Protein AF-A0A6A5K317-F1 (afdb_monomer)

Organism: NCBI:txid184978

Secondary structure (DSSP, 8-state):
--------------------------------------------------------------------HHHHHHHHHHHH-STT-HHHHHHHHHHHHSPPPHHHHHHHHHHHTT-HHHHHHHHHHHHHHHHTTSS-HHHHHHHHHHHHHTT-TT-HHHHHHHHHHHHHHHHS-HHHHHHHHHHHHHHHHHHHHHS--TTS--------------------------------------------------------TT--------GGGG-----GGGSGGG------

Structure (mmCIF, N/CA/C/O backbone):
data_AF-A0A6A5K317-F1
#
_entry.id   AF-A0A6A5K317-F1
#
loop_
_atom_site.group_PDB
_atom_site.id
_atom_site.type_symbol
_atom_site.label_atom_id
_atom_site.label_alt_id
_atom_site.label_comp_id
_atom_site.label_asym_id
_atom_site.label_entity_id
_atom_site.label_seq_id
_atom_site.pdbx_PDB_ins_code
_atom_site.Cartn_x
_atom_site.Cartn_y
_atom_site.Cartn_z
_atom_site.occupancy
_atom_site.B_iso_or_equiv
_atom_site.auth_seq_id
_atom_site.auth_comp_id
_atom_site.auth_asym_id
_atom_site.auth_atom_id
_atom_site.pdbx_PDB_model_num
ATOM 1 N N . MET A 1 1 ? -51.623 -25.778 -21.251 1.00 39.12 1 MET A N 1
ATOM 2 C CA . MET A 1 1 ? -50.820 -25.440 -22.444 1.00 39.12 1 MET A CA 1
ATOM 3 C C . MET A 1 1 ? -50.641 -23.932 -22.445 1.00 39.12 1 MET A C 1
ATOM 5 O O . MET A 1 1 ? -51.588 -23.231 -22.766 1.00 39.12 1 MET A O 1
ATOM 9 N N . SER A 1 2 ? -49.495 -23.441 -21.970 1.00 40.84 2 SER A N 1
ATOM 10 C CA . SER A 1 2 ? -49.249 -22.007 -21.773 1.00 40.84 2 SER A CA 1
ATOM 11 C C . SER A 1 2 ? -48.182 -21.545 -22.757 1.00 40.84 2 SER A C 1
ATOM 13 O O . SER A 1 2 ? -47.041 -21.997 -22.703 1.00 40.84 2 SER A O 1
ATOM 15 N N . THR A 1 3 ? -48.581 -20.688 -23.689 1.00 50.88 3 THR A N 1
ATOM 16 C CA . THR A 1 3 ? -47.733 -20.084 -24.718 1.00 50.88 3 THR A CA 1
ATOM 17 C C . THR A 1 3 ? -46.849 -19.001 -24.103 1.00 50.88 3 THR A C 1
ATOM 19 O O . THR A 1 3 ? -47.343 -17.950 -23.697 1.00 50.88 3 THR A O 1
ATOM 22 N N . LEU A 1 4 ? -45.540 -19.253 -24.044 1.00 49.69 4 LEU A N 1
ATOM 23 C CA . LEU A 1 4 ? -44.529 -18.243 -23.732 1.00 49.69 4 LEU A CA 1
ATOM 24 C C . LEU A 1 4 ? -44.343 -17.330 -24.950 1.00 49.69 4 LEU A C 1
ATOM 26 O O . LEU A 1 4 ? -43.740 -17.711 -25.950 1.00 49.69 4 LEU A O 1
ATOM 30 N N . VAL A 1 5 ? -44.886 -16.118 -24.858 1.00 53.72 5 VAL A N 1
ATOM 31 C CA . VAL A 1 5 ? -44.639 -15.030 -25.807 1.00 53.72 5 VAL A CA 1
ATOM 32 C C . VAL A 1 5 ? -43.269 -14.433 -25.488 1.00 53.72 5 VAL A C 1
ATOM 34 O O . VAL A 1 5 ? -43.092 -13.737 -24.491 1.00 53.72 5 VAL A O 1
ATOM 37 N N . SER A 1 6 ? -42.293 -14.744 -26.337 1.00 55.34 6 SER A N 1
ATOM 38 C CA . SER A 1 6 ? -40.938 -14.198 -26.292 1.00 55.34 6 SER A CA 1
ATOM 39 C C . SER A 1 6 ? -40.950 -12.742 -26.771 1.00 55.34 6 SER A C 1
ATOM 41 O O . SER A 1 6 ? -41.130 -12.477 -27.959 1.00 55.34 6 SER A O 1
ATOM 43 N N . GLN A 1 7 ? -40.792 -11.785 -25.854 1.00 49.78 7 GLN A N 1
ATOM 44 C CA . GLN A 1 7 ? -40.622 -10.372 -26.196 1.00 49.78 7 GLN A CA 1
ATOM 45 C C . GLN A 1 7 ? -39.143 -10.087 -26.478 1.00 49.78 7 GLN A C 1
ATOM 47 O O . GLN A 1 7 ? -38.308 -10.076 -25.577 1.00 49.78 7 GLN A O 1
ATOM 52 N N . MET A 1 8 ? -38.824 -9.852 -27.750 1.00 46.34 8 MET A N 1
ATOM 53 C CA . MET A 1 8 ? -37.525 -9.342 -28.184 1.00 46.34 8 MET A CA 1
ATOM 54 C C . MET A 1 8 ? -37.468 -7.835 -27.918 1.00 46.34 8 MET A C 1
ATOM 56 O O . MET A 1 8 ? -38.142 -7.050 -28.583 1.00 46.34 8 MET A O 1
ATOM 60 N N . ALA A 1 9 ? -36.664 -7.425 -26.940 1.00 45.31 9 ALA A N 1
ATOM 61 C CA . ALA A 1 9 ? -36.364 -6.021 -26.698 1.00 45.31 9 ALA A CA 1
ATOM 62 C C . ALA A 1 9 ? -35.350 -5.521 -27.744 1.00 45.31 9 ALA A C 1
ATOM 64 O O . ALA A 1 9 ? -34.160 -5.820 -27.675 1.00 45.31 9 ALA A O 1
ATOM 65 N N . SER A 1 10 ? -35.822 -4.753 -28.730 1.00 47.88 10 SER A N 1
ATOM 66 C CA . SER A 1 10 ? -34.961 -3.992 -29.641 1.00 47.88 10 SER A CA 1
ATOM 67 C C . SER A 1 10 ? -34.330 -2.806 -28.911 1.00 47.88 10 SER A C 1
ATOM 69 O O . SER A 1 10 ? -35.000 -1.818 -28.613 1.00 47.88 10 SER A O 1
ATOM 71 N N . LEU A 1 11 ? -33.021 -2.868 -28.675 1.00 41.97 11 LEU A N 1
ATOM 72 C CA . LEU A 1 11 ? -32.232 -1.713 -28.255 1.00 41.97 11 LEU A CA 1
ATOM 73 C C . LEU A 1 11 ? -31.906 -0.858 -29.488 1.00 41.97 11 LEU A C 1
ATOM 75 O O . LEU A 1 11 ? -31.131 -1.256 -30.356 1.00 41.97 11 LEU A O 1
ATOM 79 N N . LYS A 1 12 ? -32.518 0.328 -29.577 1.00 45.41 12 LYS A N 1
ATOM 80 C CA . LYS A 1 12 ? -32.156 1.355 -30.563 1.00 45.41 12 LYS A CA 1
ATOM 81 C C . LYS A 1 12 ? -30.851 2.023 -30.126 1.00 45.41 12 LYS A C 1
ATOM 83 O O . LYS A 1 12 ? -30.855 2.834 -29.205 1.00 45.41 12 LYS A O 1
ATOM 88 N N . LEU A 1 13 ? -29.751 1.705 -30.807 1.00 41.84 13 LEU A N 1
ATOM 89 C CA . LEU A 1 13 ? -28.526 2.501 -30.746 1.00 41.84 13 LEU A CA 1
ATOM 90 C C . LEU A 1 13 ? -28.772 3.853 -31.427 1.00 41.84 13 LEU A C 1
ATOM 92 O O . LEU A 1 13 ? -29.018 3.932 -32.631 1.00 41.84 13 LEU A O 1
ATOM 96 N N . SER A 1 14 ? -28.729 4.925 -30.642 1.00 44.19 14 SER A N 1
ATOM 97 C CA . SER A 1 14 ? -28.748 6.294 -31.142 1.00 44.19 14 SER A CA 1
ATOM 98 C C . SER A 1 14 ? -27.409 6.642 -31.796 1.00 44.19 14 SER A C 1
ATOM 100 O O . SER A 1 14 ? -26.364 6.543 -31.158 1.00 44.19 14 SER A O 1
ATOM 102 N N . LYS A 1 15 ? -27.498 7.058 -33.065 1.00 48.78 15 LYS A N 1
ATOM 103 C CA . LYS A 1 15 ? -26.539 7.827 -33.878 1.00 48.78 15 LYS A CA 1
ATOM 104 C C . LYS A 1 15 ? -25.318 8.374 -33.123 1.00 48.78 15 LYS A C 1
ATOM 106 O O . LYS A 1 15 ? -25.435 9.332 -32.364 1.00 48.78 15 LYS A O 1
ATOM 111 N N . VAL A 1 16 ? -24.149 7.833 -33.456 1.00 50.59 16 VAL A N 1
ATOM 112 C CA . VAL A 1 16 ? -22.864 8.535 -33.357 1.00 50.59 16 VAL A CA 1
ATOM 113 C C . VAL A 1 16 ? -22.524 9.004 -34.771 1.00 50.59 16 VAL A C 1
ATOM 115 O O . VAL A 1 16 ? -22.443 8.186 -35.686 1.00 50.59 16 VAL A O 1
ATOM 118 N N . ASN A 1 17 ? -22.422 10.321 -34.942 1.00 50.44 17 ASN A N 1
ATOM 119 C CA . ASN A 1 17 ? -22.016 10.973 -36.182 1.00 50.44 17 ASN A CA 1
ATOM 120 C C . ASN A 1 17 ? -20.510 10.773 -36.434 1.00 50.44 17 ASN A C 1
ATOM 122 O O . ASN A 1 17 ? -19.712 10.948 -35.517 1.00 50.44 17 ASN A O 1
ATOM 126 N N . ASP A 1 18 ? -20.203 10.432 -37.690 1.00 50.72 18 ASP A N 1
ATOM 127 C CA . ASP A 1 18 ? -19.098 10.878 -38.556 1.00 50.72 18 ASP A CA 1
ATOM 128 C C . ASP A 1 18 ? -17.659 10.885 -37.989 1.00 50.72 18 ASP A C 1
ATOM 130 O O . ASP A 1 18 ? -17.327 11.620 -37.074 1.00 50.72 18 ASP A O 1
ATOM 134 N N . GLY A 1 19 ? -16.678 10.170 -38.537 1.00 52.12 19 GLY A N 1
ATOM 135 C CA . GLY A 1 19 ? -16.646 9.390 -39.760 1.00 52.12 19 GLY A CA 1
ATOM 136 C C . GLY A 1 19 ? -15.293 8.691 -39.890 1.00 52.12 19 GLY A C 1
ATOM 137 O O . GLY A 1 19 ? -14.259 9.329 -40.041 1.00 52.12 19 GLY A O 1
ATOM 138 N N . VAL A 1 20 ? -15.322 7.362 -39.851 1.00 46.44 20 VAL A N 1
ATOM 139 C CA . VAL A 1 20 ? -14.351 6.468 -40.490 1.00 46.44 20 VAL A CA 1
ATOM 140 C C . VAL A 1 20 ? -15.188 5.289 -40.968 1.00 46.44 20 VAL A C 1
ATOM 142 O O . VAL A 1 20 ? -15.588 4.434 -40.180 1.00 46.44 20 VAL A O 1
ATOM 145 N N . SER A 1 21 ? -15.533 5.278 -42.253 1.00 42.50 21 SER A N 1
ATOM 146 C CA . SER A 1 21 ? -16.257 4.174 -42.881 1.00 42.50 21 SER A CA 1
ATOM 147 C C . SER A 1 21 ? -15.303 2.996 -43.097 1.00 42.50 21 SER A C 1
ATOM 149 O O . SER A 1 21 ? -14.804 2.771 -44.198 1.00 42.50 21 SER A O 1
ATOM 151 N N . GLY A 1 22 ? -15.014 2.256 -42.029 1.00 49.50 22 GLY A N 1
ATOM 152 C CA . GLY A 1 22 ? -14.491 0.901 -42.141 1.00 49.50 22 GLY A CA 1
ATOM 153 C C . GLY A 1 22 ? -15.651 -0.033 -42.459 1.00 49.50 22 GLY A C 1
ATOM 154 O O . GLY A 1 22 ? -16.456 -0.332 -41.581 1.00 49.50 22 GLY A O 1
ATOM 155 N N . ILE A 1 23 ? -15.766 -0.463 -43.715 1.00 53.28 23 ILE A N 1
ATOM 156 C CA . ILE A 1 23 ? -16.671 -1.546 -44.108 1.00 53.28 23 ILE A CA 1
ATOM 157 C C . ILE A 1 23 ? -16.109 -2.826 -43.479 1.00 53.28 23 ILE A C 1
ATOM 159 O O . ILE A 1 23 ? -15.166 -3.415 -43.999 1.00 53.28 23 ILE A O 1
ATOM 163 N N . PHE A 1 24 ? -16.640 -3.224 -42.324 1.00 52.78 24 PHE A N 1
ATOM 164 C CA . PHE A 1 24 ? -16.416 -4.560 -41.783 1.00 52.78 24 PHE A CA 1
ATOM 165 C C . PHE A 1 24 ? -17.431 -5.495 -42.428 1.00 52.78 24 PHE A C 1
ATOM 167 O O . PHE A 1 24 ? -18.618 -5.472 -42.104 1.00 52.78 24 PHE A O 1
ATOM 174 N N . ASP A 1 25 ? -16.950 -6.284 -43.381 1.00 52.78 25 ASP A N 1
ATOM 175 C CA . ASP A 1 25 ? -17.708 -7.368 -43.983 1.00 52.78 25 ASP A CA 1
ATOM 176 C C . ASP A 1 25 ? -17.949 -8.461 -42.925 1.00 52.78 25 ASP A C 1
ATOM 178 O O . ASP A 1 25 ? -17.027 -9.142 -42.475 1.00 52.78 25 ASP A O 1
ATOM 182 N N . LEU A 1 26 ? -19.198 -8.570 -42.468 1.00 51.75 26 LEU A N 1
ATOM 183 C CA . LEU A 1 26 ? -19.657 -9.524 -41.452 1.00 51.75 26 LEU A CA 1
ATOM 184 C C . LEU A 1 26 ? -20.127 -10.856 -42.065 1.00 51.75 26 LEU A C 1
ATOM 186 O O . LEU A 1 26 ? -20.844 -11.608 -41.407 1.00 51.75 26 LEU A O 1
ATOM 190 N N . THR A 1 27 ? -19.747 -11.171 -43.308 1.00 52.03 27 THR A N 1
ATOM 191 C CA . THR A 1 27 ? -20.230 -12.379 -44.002 1.00 52.03 27 THR A CA 1
ATOM 192 C C . THR A 1 27 ? -19.249 -13.549 -44.074 1.00 52.03 27 THR A C 1
ATOM 194 O O . THR A 1 27 ? -19.547 -14.531 -44.748 1.00 52.03 27 THR A O 1
ATOM 197 N N . THR A 1 28 ? -18.140 -13.543 -43.329 1.00 57.50 28 THR A N 1
ATOM 198 C CA . THR A 1 28 ? -17.230 -14.705 -43.295 1.00 57.50 28 THR A CA 1
ATOM 199 C C . THR A 1 28 ? -17.545 -15.632 -42.112 1.00 57.50 28 THR A C 1
ATOM 201 O O . THR A 1 28 ? -17.077 -15.374 -41.000 1.00 57.50 28 THR A O 1
ATOM 204 N N . PRO A 1 29 ? -18.294 -16.741 -42.292 1.00 57.09 29 PRO A N 1
ATOM 205 C CA . PRO A 1 29 ? -18.304 -17.811 -41.307 1.00 57.09 29 PRO A CA 1
ATOM 206 C C . PRO A 1 29 ? -16.901 -18.425 -41.267 1.00 57.09 29 PRO A C 1
ATOM 208 O O . PRO A 1 29 ? -16.470 -19.098 -42.203 1.00 57.09 29 PRO A O 1
ATOM 211 N N . CYS A 1 30 ? -16.165 -18.178 -40.181 1.00 48.69 30 CYS A N 1
ATOM 212 C CA . CYS A 1 30 ? -14.932 -18.903 -39.903 1.00 48.69 30 CYS A CA 1
ATOM 213 C C . CYS A 1 30 ? -15.283 -20.382 -39.725 1.00 48.69 30 CYS A C 1
ATOM 215 O O . CYS A 1 30 ? -15.812 -20.802 -38.695 1.00 48.69 30 CYS A O 1
ATOM 217 N N . SER A 1 31 ? -15.015 -21.140 -40.786 1.00 52.59 31 SER A N 1
ATOM 218 C CA . SER A 1 31 ? -15.153 -22.583 -40.861 1.00 52.59 31 SER A CA 1
ATOM 219 C C . SER A 1 31 ? -14.454 -23.233 -39.675 1.00 52.59 31 SER A C 1
ATOM 221 O O . SER A 1 31 ? -13.236 -23.173 -39.508 1.00 52.59 31 SER A O 1
ATOM 223 N N . THR A 1 32 ? -15.274 -23.875 -38.862 1.00 48.22 32 THR A N 1
ATOM 224 C CA . THR A 1 32 ? -14.915 -24.751 -37.761 1.00 48.22 32 THR A CA 1
ATOM 225 C C . THR A 1 32 ? -14.030 -25.873 -38.299 1.00 48.22 32 THR A C 1
ATOM 227 O O . THR A 1 32 ? -14.441 -26.611 -39.193 1.00 48.22 32 THR A O 1
ATOM 230 N N . ARG A 1 33 ? -12.819 -26.032 -37.758 1.00 55.94 33 ARG A N 1
ATOM 231 C CA . ARG A 1 33 ? -12.060 -27.277 -37.905 1.00 55.94 33 ARG A CA 1
ATOM 232 C C . ARG A 1 33 ? -12.131 -28.022 -36.572 1.00 55.94 33 ARG A C 1
ATOM 234 O O . ARG A 1 33 ? -11.494 -27.584 -35.616 1.00 55.94 33 ARG A O 1
ATOM 241 N N . PRO A 1 34 ? -12.924 -29.101 -36.472 1.00 58.22 34 PRO A N 1
ATOM 242 C CA . PRO A 1 34 ? -12.903 -29.968 -35.315 1.00 58.22 34 PRO A CA 1
ATOM 243 C C . PRO A 1 34 ? -11.711 -30.909 -35.474 1.00 58.22 34 PRO A C 1
ATOM 245 O O . PRO A 1 34 ? -11.641 -31.702 -36.410 1.00 58.22 34 PRO A O 1
ATOM 248 N N . SER A 1 35 ? -10.759 -30.813 -34.562 1.00 49.19 35 SER A N 1
ATOM 249 C CA . SER A 1 35 ? -9.741 -31.843 -34.397 1.00 49.19 35 SER A CA 1
ATOM 250 C C . SER A 1 35 ? -9.502 -32.047 -32.911 1.00 49.19 35 SER A C 1
ATOM 252 O O . SER A 1 35 ? -8.562 -31.511 -32.334 1.00 49.19 35 SER A O 1
ATOM 254 N N . SER A 1 36 ? -10.397 -32.828 -32.304 1.00 57.78 36 SER A N 1
ATOM 255 C CA . SER A 1 36 ? -9.976 -33.833 -31.327 1.00 57.78 36 SER A CA 1
ATOM 256 C C . SER A 1 36 ? -9.139 -34.876 -32.072 1.00 57.78 36 SER A C 1
ATOM 258 O O . SER A 1 36 ? -9.450 -35.184 -33.227 1.00 57.78 36 SER A O 1
ATOM 260 N N . PRO A 1 37 ? -8.091 -35.426 -31.447 1.00 59.12 37 PRO A N 1
ATOM 261 C CA . PRO A 1 37 ? -8.315 -36.731 -30.834 1.00 59.12 37 PRO A CA 1
ATOM 262 C C . PRO A 1 37 ? -7.598 -36.950 -29.490 1.00 59.12 37 PRO A C 1
ATOM 264 O O . PRO A 1 37 ? -6.477 -36.510 -29.280 1.00 59.12 37 PRO A O 1
ATOM 267 N N . VAL A 1 38 ? -8.273 -37.761 -28.670 1.00 49.81 38 VAL A N 1
ATOM 268 C CA . VAL A 1 38 ? -7.722 -38.911 -27.932 1.00 49.81 38 VAL A CA 1
ATOM 269 C C . VAL A 1 38 ? -6.889 -38.622 -26.677 1.00 49.81 38 VAL A C 1
ATOM 271 O O . VAL A 1 38 ? -5.718 -38.274 -26.714 1.00 49.81 38 VAL A O 1
ATOM 274 N N . SER A 1 39 ? -7.569 -38.849 -25.553 1.00 49.84 39 SER A N 1
ATOM 275 C CA . SER A 1 39 ? -7.178 -39.727 -24.448 1.00 49.84 39 SER A CA 1
ATOM 276 C C . SER A 1 39 ? -5.699 -40.090 -24.303 1.00 49.84 39 SER A C 1
ATOM 278 O O . SER A 1 39 ? -5.211 -40.984 -24.984 1.00 49.84 39 SER A O 1
ATOM 280 N N . GLU A 1 40 ? -5.084 -39.571 -23.246 1.00 48.34 40 GLU A N 1
ATOM 281 C CA . GLU A 1 40 ? -4.163 -40.353 -22.424 1.00 48.34 40 GLU A CA 1
ATOM 282 C C . GLU A 1 40 ? -4.621 -40.226 -20.969 1.00 48.34 40 GLU A C 1
ATOM 284 O O . GLU A 1 40 ? -4.401 -39.229 -20.283 1.00 48.34 40 GLU A O 1
ATOM 289 N N . THR A 1 41 ? -5.345 -41.244 -20.512 1.00 50.72 41 THR A N 1
ATOM 290 C CA . THR A 1 41 ? -5.564 -41.522 -19.095 1.00 50.72 41 THR A CA 1
ATOM 291 C C . THR A 1 41 ? -4.232 -41.972 -18.506 1.00 50.72 41 THR A C 1
ATOM 293 O O . THR A 1 41 ? -3.907 -43.157 -18.538 1.00 50.72 41 THR A O 1
ATOM 296 N N . SER A 1 42 ? -3.438 -41.030 -18.000 1.00 50.12 42 SER A N 1
ATOM 297 C CA . SER A 1 42 ? -2.307 -41.360 -17.134 1.00 50.12 42 SER A CA 1
ATOM 298 C C . SER A 1 42 ? -2.837 -41.584 -15.718 1.00 50.12 42 SER A C 1
ATOM 300 O O . SER A 1 42 ? -2.871 -40.676 -14.887 1.00 50.12 42 SER A O 1
ATOM 302 N N . SER A 1 43 ? -3.330 -42.801 -15.483 1.00 54.72 43 SER A N 1
ATOM 303 C CA . SER A 1 43 ? -3.475 -43.361 -14.142 1.00 54.72 43 SER A CA 1
ATOM 304 C C . SER A 1 43 ? -2.079 -43.696 -13.634 1.00 54.72 43 SER A C 1
ATOM 306 O O . SER A 1 43 ? -1.542 -44.762 -13.923 1.00 54.72 43 SER A O 1
ATOM 308 N N . LEU A 1 44 ? -1.479 -42.762 -12.905 1.00 54.94 44 LEU A N 1
ATOM 309 C CA . LEU A 1 44 ? -0.341 -43.046 -12.044 1.00 54.94 44 LEU A CA 1
ATOM 310 C C . LEU A 1 44 ? -0.885 -43.189 -10.626 1.00 54.94 44 LEU A C 1
ATOM 312 O O . LEU A 1 44 ? -0.986 -42.226 -9.867 1.00 54.94 44 LEU A O 1
ATOM 316 N N . GLU A 1 45 ? -1.286 -44.418 -10.313 1.00 62.84 45 GLU A N 1
ATOM 317 C CA . GLU A 1 45 ? -1.371 -44.919 -8.946 1.00 62.84 45 GLU A CA 1
ATOM 318 C C . GLU A 1 45 ? 0.059 -44.934 -8.392 1.00 62.84 45 GLU A C 1
ATOM 320 O O . GLU A 1 45 ? 0.803 -45.898 -8.547 1.00 62.84 45 GLU A O 1
ATOM 325 N N . ILE A 1 46 ? 0.489 -43.809 -7.819 1.00 59.25 46 ILE A N 1
ATOM 326 C CA . ILE A 1 46 ? 1.624 -43.807 -6.898 1.00 59.25 46 ILE A CA 1
ATOM 327 C C . ILE A 1 46 ? 1.026 -44.046 -5.516 1.00 59.25 46 ILE A C 1
ATOM 329 O O . ILE A 1 46 ? 0.705 -43.112 -4.782 1.00 59.25 46 ILE A O 1
ATOM 333 N N . GLU A 1 47 ? 0.858 -45.323 -5.188 1.00 56.34 47 GLU A N 1
ATOM 334 C CA . GLU A 1 47 ? 0.856 -45.787 -3.806 1.00 56.34 47 GLU A CA 1
ATOM 335 C C . GLU A 1 47 ? 2.264 -45.548 -3.249 1.00 56.34 47 GLU A C 1
ATOM 337 O O . GLU A 1 47 ? 3.159 -46.384 -3.351 1.00 56.34 47 GLU A O 1
ATOM 342 N N . SER A 1 48 ? 2.505 -44.351 -2.718 1.00 55.25 48 SER A N 1
ATOM 343 C CA . SER A 1 48 ? 3.638 -44.129 -1.829 1.00 55.25 48 SER A CA 1
ATOM 344 C C . SER A 1 48 ? 3.160 -44.371 -0.406 1.00 55.25 48 SER A C 1
ATOM 346 O O . SER A 1 48 ? 2.784 -43.430 0.301 1.00 55.25 48 SER A O 1
ATOM 348 N N . ASP A 1 49 ? 3.184 -45.646 -0.015 1.00 52.44 49 ASP A N 1
ATOM 349 C CA . ASP A 1 49 ? 3.317 -46.074 1.373 1.00 52.44 49 ASP A CA 1
ATOM 350 C C . ASP A 1 49 ? 4.503 -45.323 1.982 1.00 52.44 49 ASP A C 1
ATOM 352 O O . ASP A 1 49 ? 5.670 -45.670 1.801 1.00 52.44 49 ASP A O 1
ATOM 356 N N . THR A 1 50 ? 4.197 -44.221 2.660 1.00 55.47 50 THR A N 1
ATOM 357 C CA . THR A 1 50 ? 5.152 -43.555 3.536 1.00 55.47 50 THR A CA 1
ATOM 358 C C . THR A 1 50 ? 4.778 -43.996 4.932 1.00 55.47 50 THR A C 1
ATOM 360 O O . THR A 1 50 ? 3.894 -43.432 5.581 1.00 55.47 50 THR A O 1
ATOM 363 N N . GLU A 1 51 ? 5.406 -45.098 5.332 1.00 54.88 51 GLU A N 1
ATOM 364 C CA . GLU A 1 51 ? 5.397 -45.587 6.695 1.00 54.88 51 GLU A CA 1
ATOM 365 C C . GLU A 1 51 ? 5.653 -44.423 7.653 1.00 54.88 51 GLU A C 1
ATOM 367 O O . GLU A 1 51 ? 6.515 -43.565 7.451 1.00 54.88 51 GLU A O 1
ATOM 372 N N . SER A 1 52 ? 4.824 -44.397 8.690 1.00 54.94 52 SER A N 1
ATOM 373 C CA . SER A 1 52 ? 4.884 -43.460 9.795 1.00 54.94 52 SER A CA 1
ATOM 374 C C . SER A 1 52 ? 6.222 -43.575 10.518 1.00 54.94 52 SER A C 1
ATOM 376 O O . SER A 1 52 ? 6.355 -44.350 11.463 1.00 54.94 52 SER A O 1
ATOM 378 N N . GLU A 1 53 ? 7.200 -42.759 10.133 1.00 51.00 53 GLU A N 1
ATOM 379 C CA . GLU A 1 53 ? 8.338 -42.483 10.999 1.00 51.00 53 GLU A CA 1
ATOM 380 C C . GLU A 1 53 ? 7.934 -41.381 11.981 1.00 51.00 53 GLU A C 1
ATOM 382 O O . GLU A 1 53 ? 7.953 -40.178 11.715 1.00 51.00 53 GLU A O 1
ATOM 387 N N . GLN A 1 54 ? 7.476 -41.857 13.135 1.00 55.31 54 GLN A N 1
ATOM 388 C CA . GLN A 1 54 ? 7.161 -41.117 14.343 1.00 55.31 54 GLN A CA 1
ATOM 389 C C . GLN A 1 54 ? 8.455 -40.505 14.909 1.00 55.31 54 GLN A C 1
ATOM 391 O O . GLN A 1 54 ? 9.002 -40.960 15.911 1.00 55.31 54 GLN A O 1
ATOM 396 N N . VAL A 1 55 ? 8.980 -39.478 14.238 1.00 49.41 55 VAL A N 1
ATOM 397 C CA . VAL A 1 55 ? 10.154 -38.735 14.698 1.00 49.41 55 VAL A CA 1
ATOM 398 C C . VAL A 1 55 ? 9.710 -37.745 15.768 1.00 49.41 55 VAL A C 1
ATOM 400 O O . VAL A 1 55 ? 8.988 -36.789 15.501 1.00 49.41 55 VAL A O 1
ATOM 403 N N . ALA A 1 56 ? 10.133 -38.059 16.991 1.00 49.41 56 ALA A N 1
ATOM 404 C CA . ALA A 1 56 ? 10.271 -37.216 18.170 1.00 49.41 56 ALA A CA 1
ATOM 405 C C . ALA A 1 56 ? 9.654 -35.811 18.077 1.00 49.41 56 ALA A C 1
ATOM 407 O O . ALA A 1 56 ? 10.143 -34.924 17.380 1.00 49.41 56 ALA A O 1
ATOM 408 N N . ASN A 1 57 ? 8.631 -35.622 18.909 1.00 50.97 57 ASN A N 1
ATOM 409 C CA . ASN A 1 57 ? 8.009 -34.364 19.290 1.00 50.97 57 ASN A CA 1
ATOM 410 C C . ASN A 1 57 ? 9.068 -33.435 19.930 1.00 50.97 57 ASN A C 1
ATOM 412 O O . ASN A 1 57 ? 9.162 -33.308 21.150 1.00 50.97 57 ASN A O 1
ATOM 416 N N . ALA A 1 58 ? 9.935 -32.848 19.106 1.00 53.28 58 ALA A N 1
ATOM 417 C CA . ALA A 1 58 ? 10.796 -31.748 19.489 1.00 53.28 58 ALA A CA 1
ATOM 418 C C . ALA A 1 58 ? 9.878 -30.538 19.631 1.00 53.28 58 ALA A C 1
ATOM 420 O O . ALA A 1 58 ? 9.481 -29.929 18.640 1.00 53.28 58 ALA A O 1
ATOM 421 N N . GLU A 1 59 ? 9.483 -30.271 20.872 1.00 51.94 59 GLU A N 1
ATOM 422 C CA . GLU A 1 59 ? 8.718 -29.109 21.298 1.00 51.94 59 GLU A CA 1
ATOM 423 C C . GLU A 1 59 ? 9.399 -27.853 20.745 1.00 51.94 59 GLU A C 1
ATOM 425 O O . GLU A 1 59 ? 10.396 -27.357 21.277 1.00 51.94 59 GLU A O 1
ATOM 430 N N . ALA A 1 60 ? 8.925 -27.415 19.574 1.00 51.34 60 ALA A N 1
ATOM 431 C CA . ALA A 1 60 ? 9.473 -26.271 18.881 1.00 51.34 60 ALA A CA 1
ATOM 432 C C . ALA A 1 60 ? 9.344 -25.083 19.840 1.00 51.34 60 ALA A C 1
ATOM 434 O O . ALA A 1 60 ? 8.241 -24.836 20.339 1.00 51.34 60 ALA A O 1
ATOM 435 N N . PRO A 1 61 ? 10.445 -24.374 20.147 1.00 51.72 61 PRO A N 1
ATOM 436 C CA . PRO A 1 61 ? 10.424 -23.288 21.111 1.00 51.72 61 PRO A CA 1
ATOM 437 C C . PRO A 1 61 ? 9.317 -22.321 20.715 1.00 51.72 61 PRO A C 1
ATOM 439 O O . PRO A 1 61 ? 9.307 -21.829 19.586 1.00 51.72 61 PRO A O 1
ATOM 442 N N . ILE A 1 62 ? 8.376 -22.110 21.638 1.00 51.06 62 ILE A N 1
ATOM 443 C CA . ILE A 1 62 ? 7.221 -21.223 21.505 1.00 51.06 62 ILE A CA 1
ATOM 444 C C . ILE A 1 62 ? 7.756 -19.852 21.087 1.00 51.06 62 ILE A C 1
ATOM 446 O O . ILE A 1 62 ? 8.209 -19.057 21.913 1.00 51.06 62 ILE A O 1
ATOM 450 N N . GLN A 1 63 ? 7.775 -19.593 19.779 1.00 43.19 63 GLN A N 1
ATOM 451 C CA . GLN A 1 63 ? 8.153 -18.301 19.241 1.00 43.19 63 GLN A CA 1
ATOM 452 C C . GLN A 1 63 ? 7.009 -17.369 19.588 1.00 43.19 63 GLN A C 1
ATOM 454 O O . GLN A 1 63 ? 5.983 -17.349 18.912 1.00 43.19 63 GLN A O 1
ATOM 459 N N . ILE A 1 64 ? 7.168 -16.622 20.679 1.00 46.56 64 ILE A N 1
ATOM 460 C CA . ILE A 1 64 ? 6.297 -15.491 20.971 1.00 46.56 64 ILE A CA 1
ATOM 461 C C . ILE A 1 64 ? 6.367 -14.604 19.724 1.00 46.56 64 ILE A C 1
ATOM 463 O O . ILE A 1 64 ? 7.463 -14.127 19.405 1.00 46.56 64 ILE A O 1
ATOM 467 N N . PRO A 1 65 ? 5.259 -14.426 18.982 1.00 56.75 65 PRO A N 1
ATOM 468 C CA . PRO A 1 65 ? 5.283 -13.655 17.755 1.00 56.75 65 PRO A CA 1
ATOM 469 C C . PRO A 1 65 ? 5.715 -12.242 18.126 1.00 56.75 65 PRO A C 1
ATOM 471 O O . PRO A 1 65 ? 5.006 -11.526 18.835 1.00 56.75 65 PRO A O 1
ATOM 474 N N . GLN A 1 66 ? 6.928 -11.866 17.714 1.00 53.81 66 GLN A N 1
ATOM 475 C CA . GLN A 1 66 ? 7.416 -10.511 17.909 1.00 53.81 66 GLN A CA 1
ATOM 476 C C . GLN A 1 66 ? 6.431 -9.594 17.194 1.00 53.81 66 GLN A C 1
ATOM 478 O O . GLN A 1 66 ? 6.310 -9.658 15.969 1.00 53.81 66 GLN A O 1
ATOM 483 N N . LEU A 1 67 ? 5.697 -8.785 17.967 1.00 63.19 67 LEU A N 1
ATOM 484 C CA . LEU A 1 67 ? 4.758 -7.824 17.410 1.00 63.19 67 LEU A CA 1
ATOM 485 C C . LEU A 1 67 ? 5.518 -6.980 16.397 1.00 63.19 67 LEU A C 1
ATOM 487 O O . LEU A 1 67 ? 6.469 -6.270 16.741 1.00 63.19 67 LEU A O 1
ATOM 491 N N . THR A 1 68 ? 5.110 -7.065 15.137 1.00 81.19 68 THR A N 1
ATOM 492 C CA . THR A 1 68 ? 5.752 -6.265 14.105 1.00 81.19 68 THR A CA 1
ATOM 493 C C . THR A 1 68 ? 5.489 -4.789 14.412 1.00 81.19 68 THR A C 1
ATOM 495 O O . THR A 1 68 ? 4.469 -4.413 15.005 1.00 81.19 68 THR A O 1
ATOM 498 N N . LEU A 1 69 ? 6.415 -3.910 14.018 1.00 86.88 69 LEU A N 1
ATOM 499 C CA . LEU A 1 69 ? 6.249 -2.455 14.147 1.00 86.88 69 LEU A CA 1
ATOM 500 C C . LEU A 1 69 ? 4.864 -2.001 13.646 1.00 86.88 69 LEU A C 1
ATOM 502 O O . LEU A 1 69 ? 4.236 -1.123 14.234 1.00 86.88 69 LEU A O 1
ATOM 506 N N . LEU A 1 70 ? 4.389 -2.638 12.575 1.00 91.50 70 LEU A N 1
ATOM 507 C CA . LEU A 1 70 ? 3.093 -2.396 11.966 1.00 91.50 70 LEU A CA 1
ATOM 508 C C . LEU A 1 70 ? 1.928 -2.740 12.901 1.00 91.50 70 LEU A C 1
ATOM 510 O O . LEU A 1 70 ? 1.053 -1.902 13.086 1.00 91.50 70 LEU A O 1
ATOM 514 N N . GLN A 1 71 ? 1.940 -3.911 13.546 1.00 92.88 71 GLN A N 1
ATOM 515 C CA . GLN A 1 71 ? 0.913 -4.286 14.526 1.00 92.88 71 GLN A CA 1
ATOM 516 C C . GLN A 1 71 ? 0.871 -3.300 15.697 1.00 92.88 71 GLN A C 1
ATOM 518 O O . GLN A 1 71 ? -0.205 -2.883 16.119 1.00 92.88 71 GLN A O 1
ATOM 523 N N . THR A 1 72 ? 2.038 -2.842 16.165 1.00 92.69 72 THR A N 1
ATOM 524 C CA . THR A 1 72 ? 2.114 -1.803 17.206 1.00 92.69 72 THR A CA 1
ATOM 525 C C . THR A 1 72 ? 1.448 -0.497 16.750 1.00 92.69 72 THR A C 1
ATOM 527 O O . THR A 1 72 ? 0.711 0.124 17.518 1.00 92.69 72 THR A O 1
ATOM 530 N N . LEU A 1 73 ? 1.668 -0.079 15.497 1.00 94.44 73 LEU A N 1
ATOM 531 C CA . LEU A 1 73 ? 1.036 1.119 14.931 1.00 94.44 73 LEU A CA 1
ATOM 532 C C . LEU A 1 73 ? -0.477 0.949 14.753 1.00 94.44 73 LEU A C 1
ATOM 534 O O . LEU A 1 73 ? -1.222 1.855 15.121 1.00 94.44 73 LEU A O 1
ATOM 538 N N . VAL A 1 74 ? -0.924 -0.196 14.230 1.00 95.06 74 VAL A N 1
ATOM 539 C CA . VAL A 1 74 ? -2.348 -0.514 14.041 1.00 95.06 74 VAL A CA 1
ATOM 540 C C . VAL A 1 74 ? -3.074 -0.481 15.386 1.00 95.06 74 VAL A C 1
ATOM 542 O O . VAL A 1 74 ? -4.036 0.271 15.536 1.00 95.06 74 VAL A O 1
ATOM 545 N N . ASN A 1 75 ? -2.554 -1.181 16.396 1.00 94.38 75 ASN A N 1
ATOM 546 C CA . ASN A 1 75 ? -3.136 -1.197 17.740 1.00 94.38 75 ASN A CA 1
ATOM 547 C C . ASN A 1 75 ? -3.189 0.207 18.355 1.00 94.38 75 ASN A C 1
ATOM 549 O O . ASN A 1 75 ? -4.194 0.588 18.952 1.00 94.38 75 ASN A O 1
ATOM 553 N N . ALA A 1 76 ? -2.142 1.015 18.171 1.00 93.94 76 ALA A N 1
ATOM 554 C CA . ALA A 1 76 ? -2.122 2.380 18.684 1.00 93.94 76 ALA A CA 1
ATOM 555 C C . ALA A 1 76 ? -3.151 3.300 17.997 1.00 93.94 76 ALA A C 1
ATOM 557 O O . ALA A 1 76 ? -3.698 4.186 18.652 1.00 93.94 76 ALA A O 1
ATOM 558 N N . ILE A 1 77 ? -3.434 3.105 16.703 1.00 94.69 77 ILE A N 1
ATOM 559 C CA . ILE A 1 77 ? -4.478 3.858 15.984 1.00 94.69 77 ILE A CA 1
ATOM 560 C C . ILE A 1 77 ? -5.864 3.476 16.504 1.00 94.69 77 ILE A C 1
ATOM 562 O O . ILE A 1 77 ? -6.674 4.362 16.780 1.00 94.69 77 ILE A O 1
ATOM 566 N N . VAL A 1 78 ? -6.108 2.178 16.686 1.00 94.38 78 VAL A N 1
ATOM 567 C CA . VAL A 1 78 ? -7.379 1.649 17.200 1.00 94.38 78 VAL A CA 1
ATOM 568 C C . VAL A 1 78 ? -7.650 2.180 18.603 1.00 94.38 78 VAL A C 1
ATOM 570 O O . VAL A 1 78 ? -8.723 2.721 18.860 1.00 94.38 78 VAL A O 1
ATOM 573 N N . LEU A 1 79 ? -6.648 2.125 19.486 1.00 93.50 79 LEU A N 1
ATOM 574 C CA . LEU A 1 79 ? -6.747 2.663 20.845 1.00 93.50 79 LEU A CA 1
ATOM 575 C C . LEU A 1 79 ? -6.951 4.184 20.871 1.00 93.50 79 LEU A C 1
ATOM 577 O O . LEU A 1 79 ? -7.610 4.699 21.771 1.00 93.50 79 LEU A O 1
ATOM 581 N N . ALA A 1 80 ? -6.406 4.919 19.898 1.00 92.38 80 ALA A N 1
ATOM 582 C CA . ALA A 1 80 ? -6.578 6.368 19.829 1.00 92.38 80 ALA A CA 1
ATOM 583 C C . ALA A 1 80 ? -8.011 6.788 19.448 1.00 92.38 80 ALA A C 1
ATOM 585 O O . ALA A 1 80 ? -8.389 7.930 19.721 1.00 92.38 80 ALA A O 1
ATOM 586 N N . GLY A 1 81 ? -8.792 5.914 18.796 1.00 86.12 81 GLY A N 1
ATOM 587 C CA . GLY A 1 81 ? -10.217 6.110 18.483 1.00 86.12 81 GLY A CA 1
ATOM 588 C C . GLY A 1 81 ? -10.563 7.309 17.584 1.00 86.12 81 GLY A C 1
ATOM 589 O O . GLY A 1 81 ? -11.733 7.536 17.288 1.00 86.12 81 GLY A O 1
ATOM 590 N N . LYS A 1 82 ? -9.575 8.101 17.143 1.00 77.75 82 LYS A N 1
ATOM 591 C CA . LYS A 1 82 ? -9.756 9.320 16.342 1.00 77.75 82 LYS A CA 1
ATOM 592 C C . LYS A 1 82 ? -9.007 9.238 15.020 1.00 77.75 82 LYS A C 1
ATOM 594 O O . LYS A 1 82 ? -7.829 8.886 14.977 1.00 77.75 82 LYS A O 1
ATOM 599 N N . THR A 1 83 ? -9.683 9.670 13.960 1.00 63.41 83 THR A N 1
ATOM 600 C CA . THR A 1 83 ? -9.091 9.932 12.645 1.00 63.41 83 THR A CA 1
ATOM 601 C C . THR A 1 83 ? -8.091 11.085 12.767 1.00 63.41 83 THR A C 1
ATOM 603 O O . THR A 1 83 ? -8.462 12.164 13.236 1.00 63.41 83 THR A O 1
ATOM 606 N N . ARG A 1 84 ? -6.854 10.881 12.308 1.00 79.19 84 ARG A N 1
ATOM 607 C CA . ARG A 1 84 ? -5.677 11.777 12.340 1.00 79.19 84 ARG A CA 1
ATOM 608 C C . ARG A 1 84 ? -4.845 11.757 13.617 1.00 79.19 84 ARG A C 1
ATOM 610 O O . ARG A 1 84 ? -4.306 12.781 14.040 1.00 79.19 84 ARG A O 1
ATOM 617 N N . SER A 1 85 ? -4.685 10.584 14.213 1.00 90.25 85 SER A N 1
ATOM 618 C CA . SER A 1 85 ? -3.639 10.397 15.216 1.00 90.25 85 SER A CA 1
ATOM 619 C C . SER A 1 85 ? -2.241 10.518 14.564 1.00 90.25 85 SER A C 1
ATOM 621 O O . SER A 1 85 ? -2.072 10.196 13.383 1.00 90.25 85 SER A O 1
ATOM 623 N N . PRO A 1 86 ? -1.194 10.970 15.281 1.00 9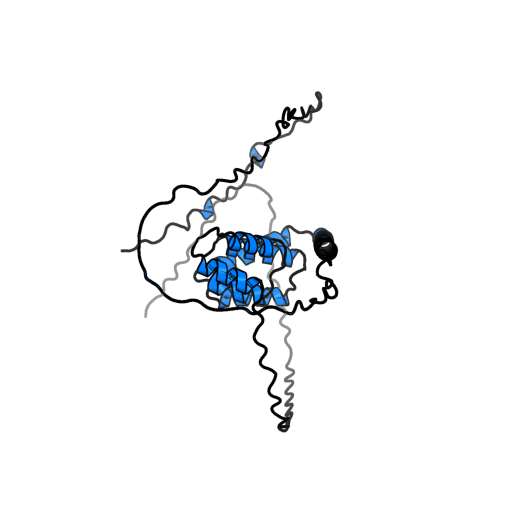3.19 86 PRO A N 1
ATOM 624 C CA . PRO A 1 86 ? 0.173 10.969 14.744 1.00 93.19 86 PRO A CA 1
ATOM 625 C C . PRO A 1 86 ? 0.648 9.563 14.333 1.00 93.19 86 PRO A C 1
ATOM 627 O O . PRO A 1 86 ? 1.541 9.424 13.496 1.00 93.19 86 PRO A O 1
ATOM 630 N N . GLN A 1 87 ? 0.042 8.519 14.897 1.00 94.38 87 GLN A N 1
ATOM 631 C CA . GLN A 1 87 ? 0.248 7.119 14.555 1.00 94.38 87 GLN A CA 1
ATOM 632 C C . GLN A 1 87 ? -0.317 6.792 13.169 1.00 94.38 87 GLN A C 1
ATOM 634 O O . GLN A 1 87 ? 0.365 6.117 12.401 1.00 94.38 87 GLN A O 1
ATOM 639 N N . GLU A 1 88 ? -1.481 7.339 12.803 1.00 94.69 88 GLU A N 1
ATOM 640 C CA . GLU A 1 88 ? -2.024 7.225 11.443 1.00 94.69 88 GLU A CA 1
ATOM 641 C C . GLU A 1 88 ? -1.061 7.843 10.428 1.00 94.69 88 GLU A C 1
ATOM 643 O O . GLU A 1 88 ? -0.695 7.193 9.454 1.00 94.69 88 GLU A O 1
ATOM 648 N N . THR A 1 89 ? -0.536 9.042 10.693 1.00 95.19 89 THR A N 1
ATOM 649 C CA . THR A 1 89 ? 0.468 9.669 9.816 1.00 95.19 89 THR A CA 1
ATOM 650 C C . THR A 1 89 ? 1.730 8.812 9.677 1.00 95.19 89 THR A C 1
ATOM 652 O O . THR A 1 89 ? 2.292 8.703 8.586 1.00 95.19 89 THR A O 1
ATOM 655 N N . ARG A 1 90 ? 2.187 8.166 10.758 1.00 95.25 90 ARG A N 1
ATOM 656 C CA . ARG A 1 90 ? 3.322 7.227 10.704 1.00 95.25 90 ARG A CA 1
ATOM 657 C C . ARG A 1 90 ? 3.005 5.998 9.855 1.00 95.25 90 ARG A C 1
ATOM 659 O O . ARG A 1 90 ? 3.862 5.596 9.071 1.00 95.25 90 ARG A O 1
ATOM 666 N N . LEU A 1 91 ? 1.796 5.447 9.965 1.00 96.12 91 LEU A N 1
ATOM 667 C CA . LEU A 1 91 ? 1.341 4.335 9.131 1.00 96.12 91 LEU A CA 1
ATOM 668 C C . LEU A 1 91 ? 1.239 4.746 7.655 1.00 96.12 91 LEU A C 1
ATOM 670 O O . LEU A 1 91 ? 1.753 4.041 6.794 1.00 96.12 91 LEU A O 1
ATOM 674 N N . LEU A 1 92 ? 0.664 5.910 7.350 1.00 96.12 92 LEU A N 1
ATOM 675 C CA . LEU A 1 92 ? 0.577 6.433 5.982 1.00 96.12 92 LEU A CA 1
ATOM 676 C C . LEU A 1 92 ? 1.961 6.683 5.371 1.00 96.12 92 LEU A C 1
ATOM 678 O O . LEU A 1 92 ? 2.164 6.422 4.186 1.00 96.12 92 LEU A O 1
ATOM 682 N N . ASN A 1 93 ? 2.921 7.152 6.174 1.00 95.25 93 ASN A N 1
ATOM 683 C CA . ASN A 1 93 ? 4.315 7.298 5.753 1.00 95.25 93 ASN A CA 1
ATOM 684 C C . ASN A 1 93 ? 4.981 5.939 5.517 1.00 95.25 93 ASN A C 1
ATOM 686 O O . ASN A 1 93 ? 5.704 5.782 4.536 1.00 95.25 93 ASN A O 1
ATOM 690 N N . TYR A 1 94 ? 4.719 4.947 6.369 1.00 95.44 94 TYR A N 1
ATOM 691 C CA . TYR A 1 94 ? 5.187 3.578 6.155 1.00 95.44 94 TYR A CA 1
ATOM 692 C C . TYR A 1 94 ? 4.634 3.005 4.839 1.00 95.44 94 TYR A C 1
ATOM 694 O O . TYR A 1 94 ? 5.413 2.608 3.975 1.00 95.44 94 TYR A O 1
ATOM 702 N N . LEU A 1 95 ? 3.316 3.094 4.628 1.00 96.25 95 LEU A N 1
ATOM 703 C CA . LEU A 1 95 ? 2.635 2.699 3.389 1.00 96.25 95 LEU A CA 1
ATOM 704 C C . LEU A 1 95 ? 3.016 3.569 2.187 1.00 96.25 95 LEU A C 1
ATOM 706 O O . LEU A 1 95 ? 2.637 3.273 1.062 1.00 96.25 95 LEU A O 1
ATOM 710 N N . HIS A 1 96 ? 3.725 4.677 2.370 1.00 94.50 96 HIS A N 1
ATOM 711 C CA . HIS A 1 96 ? 4.248 5.436 1.243 1.00 94.50 96 HIS A CA 1
ATOM 712 C C . HIS A 1 96 ? 5.621 4.938 0.790 1.00 94.50 96 HIS A C 1
ATOM 714 O O . HIS A 1 96 ? 5.943 5.076 -0.386 1.00 94.50 96 HIS A O 1
ATOM 720 N N . LEU A 1 97 ? 6.419 4.409 1.718 1.00 92.06 97 LEU A N 1
ATOM 721 C CA . LEU A 1 97 ? 7.847 4.159 1.523 1.00 92.06 97 LEU A CA 1
ATOM 722 C C . LEU A 1 97 ? 8.198 2.676 1.381 1.00 92.06 97 LEU A C 1
ATOM 724 O O . LEU A 1 97 ? 9.247 2.360 0.818 1.00 92.06 97 LEU A O 1
ATOM 728 N N . THR A 1 98 ? 7.354 1.783 1.892 1.00 93.81 98 THR A N 1
ATOM 729 C CA . THR A 1 98 ? 7.613 0.340 1.935 1.00 93.81 98 THR A CA 1
ATOM 730 C C . THR A 1 98 ? 6.577 -0.395 1.082 1.00 93.81 98 THR A C 1
ATOM 732 O O . THR A 1 98 ? 5.391 -0.098 1.228 1.00 93.81 98 THR A O 1
ATOM 735 N N . PRO A 1 99 ? 6.971 -1.337 0.202 1.00 96.19 99 PRO A N 1
ATOM 736 C CA . PRO A 1 99 ? 6.012 -2.180 -0.512 1.00 96.19 99 PRO A CA 1
ATOM 737 C C . PRO A 1 99 ? 5.202 -3.018 0.483 1.00 96.19 99 PRO A C 1
ATOM 739 O O . PRO A 1 99 ? 5.780 -3.625 1.383 1.00 96.19 99 PRO A O 1
ATOM 742 N N . ALA A 1 100 ? 3.879 -3.044 0.325 1.00 96.88 100 ALA A N 1
ATOM 743 C CA . ALA A 1 100 ? 3.002 -3.825 1.189 1.00 96.88 100 ALA A CA 1
ATOM 744 C C . ALA A 1 100 ? 3.251 -5.330 1.022 1.00 96.88 100 ALA A C 1
ATOM 746 O O . ALA A 1 100 ? 3.295 -5.844 -0.099 1.00 96.88 100 ALA A O 1
ATOM 747 N N . THR A 1 101 ? 3.377 -6.035 2.144 1.00 96.81 101 THR A N 1
ATOM 748 C CA . THR A 1 101 ? 3.471 -7.499 2.180 1.00 96.81 101 THR A CA 1
ATOM 749 C C . THR A 1 101 ? 2.113 -8.134 2.507 1.00 96.81 101 THR A C 1
ATOM 751 O O . THR A 1 101 ? 1.246 -7.463 3.078 1.00 96.81 101 THR A O 1
ATOM 754 N N . PRO A 1 102 ? 1.901 -9.431 2.205 1.00 96.94 102 PRO A N 1
ATOM 755 C CA . PRO A 1 102 ? 0.684 -10.139 2.608 1.00 96.94 102 PRO A CA 1
ATOM 756 C C . PRO A 1 102 ? 0.405 -10.037 4.117 1.00 96.94 102 PRO A C 1
ATOM 758 O O . PRO A 1 102 ? -0.731 -9.795 4.517 1.00 96.94 102 PRO A O 1
ATOM 761 N N . THR A 1 103 ? 1.443 -10.124 4.954 1.00 95.50 103 THR A N 1
ATOM 762 C CA . THR A 1 103 ? 1.335 -10.007 6.417 1.00 95.50 103 THR A CA 1
ATOM 763 C C . THR A 1 103 ? 0.879 -8.615 6.862 1.00 95.50 103 THR A C 1
ATOM 765 O O . THR A 1 103 ? 0.090 -8.488 7.806 1.00 95.50 103 THR A O 1
ATOM 768 N N . ASP A 1 104 ? 1.327 -7.561 6.172 1.00 95.69 104 ASP A N 1
ATOM 769 C CA . ASP A 1 104 ? 0.883 -6.194 6.467 1.00 95.69 104 ASP A CA 1
ATOM 770 C C . ASP A 1 104 ? -0.607 -6.032 6.168 1.00 95.69 104 ASP A C 1
ATOM 772 O O . ASP A 1 104 ? -1.358 -5.481 6.972 1.00 95.69 104 ASP A O 1
ATOM 776 N N . VAL A 1 105 ? -1.044 -6.565 5.027 1.00 96.12 105 VAL A N 1
ATOM 777 C CA . VAL A 1 105 ? -2.436 -6.525 4.567 1.00 96.12 105 VAL A CA 1
ATOM 778 C C . VAL A 1 105 ? -3.350 -7.298 5.522 1.00 96.12 105 VAL A C 1
ATOM 780 O O . VAL A 1 105 ? -4.383 -6.765 5.932 1.00 96.12 105 VAL A O 1
ATOM 783 N N . GLN A 1 106 ? -2.934 -8.491 5.957 1.00 95.12 106 GLN A N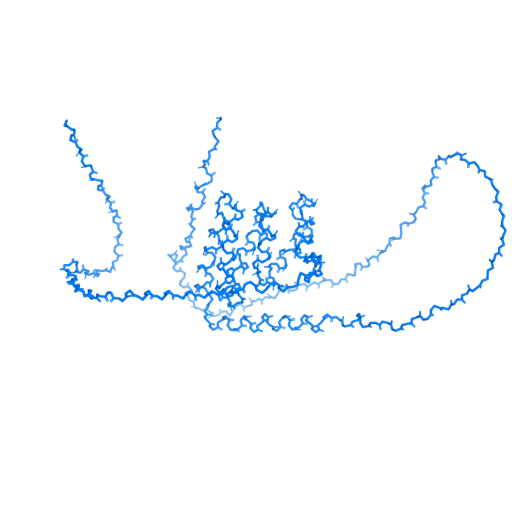 1
ATOM 784 C CA . GLN A 1 106 ? -3.642 -9.281 6.973 1.00 95.12 106 GLN A CA 1
ATOM 785 C C . GLN A 1 106 ? -3.802 -8.533 8.304 1.00 95.12 106 GLN A C 1
ATOM 787 O O . GLN A 1 106 ? -4.812 -8.699 8.980 1.00 95.12 106 GLN A O 1
ATOM 792 N N . SER A 1 107 ? -2.826 -7.704 8.684 1.00 95.00 107 SER A N 1
ATOM 793 C CA . SER A 1 107 ? -2.863 -6.959 9.949 1.00 95.00 107 SER A CA 1
ATOM 794 C C . SER A 1 107 ? -3.671 -5.656 9.846 1.00 95.00 107 SER A C 1
ATOM 796 O O . SER A 1 107 ? -4.346 -5.253 10.795 1.00 95.00 107 SER A O 1
ATOM 798 N N . ILE A 1 108 ? -3.603 -4.969 8.700 1.00 95.19 108 ILE A N 1
ATOM 799 C CA . ILE A 1 108 ? -4.248 -3.663 8.496 1.00 95.19 108 ILE A CA 1
ATOM 800 C C . ILE A 1 108 ? -5.745 -3.819 8.249 1.00 95.19 108 ILE A C 1
ATOM 802 O O . ILE A 1 108 ? -6.527 -3.097 8.863 1.00 95.19 108 ILE A O 1
ATOM 806 N N . ILE A 1 109 ? -6.156 -4.716 7.350 1.00 94.69 109 ILE A N 1
ATOM 807 C CA . ILE A 1 109 ? -7.529 -4.712 6.823 1.00 94.69 109 ILE A CA 1
ATOM 808 C C . ILE A 1 109 ? -8.587 -5.013 7.883 1.00 94.69 109 ILE A C 1
ATOM 810 O O . ILE A 1 109 ? -9.523 -4.218 7.975 1.00 94.69 109 ILE A O 1
ATOM 814 N N . PRO A 1 110 ? -8.462 -6.067 8.713 1.00 94.38 110 PRO A N 1
ATOM 815 C CA . PRO A 1 110 ? -9.496 -6.384 9.699 1.00 94.38 110 PRO A CA 1
ATOM 816 C C . PRO A 1 110 ? -9.753 -5.232 10.672 1.00 94.38 110 PRO A C 1
ATOM 818 O O . PRO A 1 110 ? -10.861 -5.061 11.168 1.00 94.38 110 PRO A O 1
ATOM 821 N N . THR A 1 111 ? -8.721 -4.428 10.928 1.00 94.31 111 THR A N 1
ATOM 822 C CA . THR A 1 111 ? -8.733 -3.419 11.985 1.00 94.31 111 THR A CA 1
ATOM 823 C C . THR A 1 111 ? -8.981 -2.005 11.465 1.00 94.31 111 THR A C 1
ATOM 825 O O . THR A 1 111 ? -9.564 -1.183 12.168 1.00 94.31 111 THR A O 1
ATOM 828 N N . LEU A 1 112 ? -8.530 -1.698 10.246 1.00 93.88 112 LEU A N 1
ATOM 829 C CA . LEU A 1 112 ? -8.514 -0.344 9.687 1.00 93.88 112 LEU A CA 1
ATOM 830 C C . LEU A 1 112 ? -9.299 -0.209 8.370 1.00 93.88 112 LEU A C 1
ATOM 832 O O . LEU A 1 112 ? -9.175 0.815 7.699 1.00 93.88 112 LEU A O 1
ATOM 836 N N . SER A 1 113 ? -10.131 -1.189 8.003 1.00 93.25 113 SER A N 1
ATOM 837 C CA . SER A 1 113 ? -10.991 -1.130 6.804 1.00 93.25 113 SER A CA 1
ATOM 838 C C . SER A 1 113 ? -11.893 0.111 6.766 1.00 93.25 113 SER A C 1
ATOM 840 O O . SER A 1 113 ? -12.135 0.675 5.701 1.00 93.25 113 SER A O 1
ATOM 842 N N . HIS A 1 114 ? -12.331 0.595 7.929 1.00 91.12 114 HIS A N 1
ATOM 843 C CA . HIS A 1 114 ? -13.182 1.782 8.057 1.00 91.12 114 HIS A CA 1
ATOM 844 C C . HIS A 1 114 ? -12.439 3.120 7.895 1.00 91.12 114 HIS A C 1
ATOM 846 O O . HIS A 1 114 ? -13.076 4.173 7.917 1.00 91.12 114 HIS A O 1
ATOM 852 N N . TYR A 1 115 ? -11.109 3.113 7.743 1.00 92.94 115 TYR A N 1
ATOM 853 C CA . TYR A 1 115 ? -10.300 4.328 7.621 1.00 92.94 115 TYR A CA 1
ATOM 854 C C . TYR A 1 115 ? -9.972 4.605 6.146 1.00 92.94 115 TYR A C 1
ATOM 856 O O . TYR A 1 115 ? -8.985 4.067 5.634 1.00 92.94 115 TYR A O 1
ATOM 864 N N . PRO A 1 116 ? -10.731 5.482 5.452 1.00 92.88 116 PRO A N 1
ATOM 865 C CA . PRO A 1 116 ? -10.604 5.671 4.007 1.00 92.88 116 PRO A CA 1
ATOM 866 C C . PRO A 1 116 ? -9.217 6.166 3.595 1.00 92.88 116 PRO A C 1
ATOM 868 O O . PRO A 1 116 ? -8.708 5.770 2.558 1.00 92.88 116 PRO A O 1
ATOM 871 N N . ALA A 1 117 ? -8.557 6.991 4.413 1.00 94.50 117 ALA A N 1
ATOM 872 C CA . ALA A 1 117 ? -7.203 7.456 4.116 1.00 94.50 117 ALA A CA 1
ATOM 873 C C . ALA A 1 117 ? -6.176 6.309 4.104 1.00 94.50 117 ALA A C 1
ATOM 875 O O . ALA A 1 117 ? -5.268 6.304 3.272 1.00 94.50 117 ALA A O 1
ATOM 876 N N . VAL A 1 118 ? -6.319 5.333 5.008 1.00 95.25 118 VAL A N 1
ATOM 877 C CA . VAL A 1 118 ? -5.411 4.182 5.116 1.00 95.25 118 VAL A CA 1
ATOM 878 C C . VAL A 1 118 ? -5.679 3.187 3.995 1.00 95.25 118 VAL A C 1
ATOM 880 O O . VAL A 1 118 ? -4.734 2.773 3.326 1.00 95.25 118 VAL A O 1
ATOM 883 N N . THR A 1 119 ? -6.945 2.841 3.752 1.00 95.25 119 THR A N 1
ATOM 884 C CA . THR A 1 119 ? -7.341 1.916 2.678 1.00 95.25 119 THR A CA 1
ATOM 885 C C . THR A 1 119 ? -7.011 2.483 1.301 1.00 95.25 119 THR A C 1
ATOM 887 O O . THR A 1 119 ? -6.433 1.783 0.468 1.00 95.25 119 THR A O 1
ATOM 890 N N . ASP A 1 120 ? -7.249 3.777 1.086 1.00 96.06 120 ASP A N 1
ATOM 891 C CA . ASP A 1 120 ? -6.832 4.464 -0.130 1.00 96.06 120 ASP A CA 1
ATOM 892 C C . ASP A 1 120 ? -5.304 4.438 -0.281 1.00 96.06 120 ASP A C 1
ATOM 894 O O . ASP A 1 120 ? -4.771 4.030 -1.314 1.00 96.06 120 ASP A O 1
ATOM 898 N N . LYS A 1 121 ? -4.549 4.788 0.763 1.00 97.00 121 LYS A N 1
ATOM 899 C CA . LYS A 1 121 ? -3.085 4.756 0.670 1.00 97.00 121 LYS A CA 1
ATOM 900 C C . LYS A 1 121 ? -2.553 3.344 0.410 1.00 97.00 121 LYS A C 1
ATOM 902 O O . LYS A 1 121 ? -1.620 3.201 -0.382 1.00 97.00 121 LYS A O 1
ATOM 907 N N . LEU A 1 122 ? -3.160 2.324 1.015 1.00 97.50 122 LEU A N 1
ATOM 908 C CA . LEU A 1 122 ? -2.822 0.916 0.813 1.00 97.50 122 LEU A CA 1
ATOM 909 C C . LEU A 1 122 ? -3.077 0.477 -0.637 1.00 97.50 122 LEU A C 1
ATOM 911 O O . LEU A 1 122 ? -2.179 -0.085 -1.261 1.00 97.50 122 LEU A O 1
ATOM 915 N N . ALA A 1 123 ? -4.234 0.809 -1.217 1.00 97.69 123 ALA A N 1
ATOM 916 C CA . ALA A 1 123 ? -4.536 0.497 -2.616 1.00 97.69 123 ALA A CA 1
ATOM 917 C C . ALA A 1 123 ? -3.548 1.169 -3.588 1.00 97.69 123 ALA A C 1
ATOM 919 O O . ALA A 1 123 ? -3.091 0.548 -4.549 1.00 97.69 123 ALA A O 1
ATOM 920 N N . THR A 1 124 ? -3.176 2.432 -3.329 1.00 97.44 124 THR 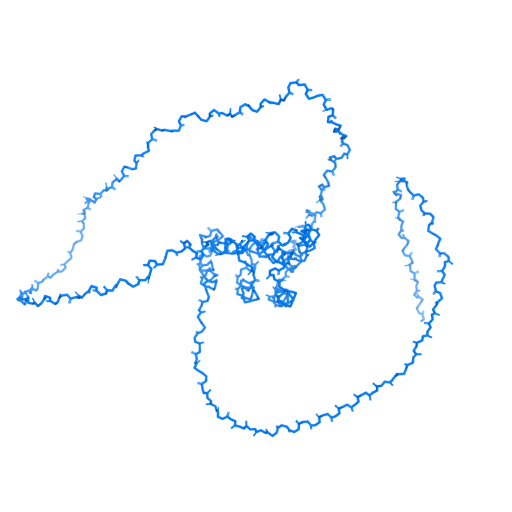A N 1
ATOM 921 C CA . THR A 1 124 ? -2.134 3.120 -4.117 1.00 97.44 124 THR A CA 1
ATOM 922 C C . THR A 1 124 ? -0.781 2.430 -3.969 1.00 97.44 124 THR A C 1
ATOM 924 O O . THR A 1 124 ? -0.086 2.257 -4.967 1.00 97.44 124 THR A O 1
ATOM 927 N N . ASN A 1 125 ? -0.402 2.041 -2.747 1.00 97.56 125 ASN A N 1
ATOM 928 C CA . ASN A 1 125 ? 0.856 1.346 -2.481 1.00 97.56 125 ASN A CA 1
ATOM 929 C C . ASN A 1 125 ? 0.949 0.046 -3.288 1.00 97.56 125 ASN A C 1
ATOM 931 O O . ASN A 1 125 ? 1.888 -0.107 -4.068 1.00 97.56 125 ASN A O 1
ATOM 935 N N . ILE A 1 126 ? -0.046 -0.835 -3.153 1.00 97.88 126 ILE A N 1
ATOM 936 C CA . ILE A 1 126 ? -0.074 -2.135 -3.833 1.00 97.88 126 ILE A CA 1
ATOM 937 C C . ILE A 1 126 ? 0.069 -1.936 -5.344 1.00 97.88 126 ILE A C 1
ATOM 939 O O . ILE A 1 126 ? 0.949 -2.527 -5.968 1.00 97.88 126 ILE A O 1
ATOM 943 N N . ALA A 1 127 ? -0.740 -1.047 -5.927 1.00 97.69 127 ALA A N 1
ATOM 944 C CA . ALA A 1 127 ? -0.722 -0.805 -7.363 1.00 97.69 127 ALA A CA 1
ATOM 945 C C . ALA A 1 127 ? 0.599 -0.204 -7.863 1.00 97.69 127 ALA A C 1
ATOM 947 O O . ALA A 1 127 ? 1.130 -0.636 -8.886 1.00 97.69 127 ALA A O 1
ATOM 948 N N . TYR A 1 128 ? 1.143 0.779 -7.143 1.00 95.56 128 TYR A N 1
ATOM 949 C CA . TYR A 1 128 ? 2.400 1.426 -7.506 1.00 95.56 128 TYR A CA 1
ATOM 950 C C . TYR A 1 128 ? 3.580 0.450 -7.426 1.00 95.56 128 TYR A C 1
ATOM 952 O O . TYR A 1 128 ? 4.322 0.300 -8.396 1.00 95.56 128 TYR A O 1
ATOM 960 N N . TYR A 1 129 ? 3.743 -0.248 -6.298 1.00 95.88 129 TYR A N 1
ATOM 961 C CA . TYR A 1 129 ? 4.878 -1.148 -6.096 1.00 95.88 129 TYR A CA 1
ATOM 962 C C . TYR A 1 129 ? 4.782 -2.423 -6.942 1.00 95.88 129 TYR A C 1
ATOM 964 O O . TYR A 1 129 ? 5.818 -2.921 -7.387 1.00 95.88 129 TYR A O 1
ATOM 972 N N . HIS A 1 130 ? 3.576 -2.913 -7.246 1.00 96.44 130 HIS A N 1
ATOM 973 C CA . HIS A 1 130 ? 3.390 -3.968 -8.248 1.00 96.44 130 HIS A CA 1
ATOM 974 C C . HIS A 1 130 ? 3.797 -3.494 -9.645 1.00 96.44 130 HIS A C 1
ATOM 976 O O . HIS A 1 130 ? 4.602 -4.150 -10.306 1.00 96.44 130 HIS A O 1
ATOM 982 N N . ALA A 1 131 ? 3.347 -2.308 -10.068 1.00 94.44 131 ALA A N 1
ATOM 983 C CA . ALA A 1 131 ? 3.738 -1.749 -11.359 1.00 94.44 131 ALA A CA 1
ATOM 984 C C . ALA A 1 131 ? 5.254 -1.512 -11.463 1.00 94.44 131 ALA A C 1
ATOM 986 O O . ALA A 1 131 ? 5.816 -1.674 -12.543 1.00 94.44 131 ALA A O 1
ATOM 987 N N . CYS A 1 132 ? 5.934 -1.186 -10.360 1.00 91.12 132 CYS A N 1
ATOM 988 C CA . CYS A 1 132 ? 7.396 -1.097 -10.298 1.00 91.12 132 CYS A CA 1
ATOM 989 C C . CYS A 1 132 ? 8.113 -2.462 -10.278 1.00 91.12 132 CYS A C 1
ATOM 991 O O . CYS A 1 132 ? 9.327 -2.489 -10.458 1.00 91.12 132 CYS A O 1
ATOM 993 N N . GLY A 1 133 ? 7.399 -3.576 -10.085 1.00 92.12 133 GLY A N 1
ATOM 994 C CA . GLY A 1 133 ? 7.969 -4.924 -9.969 1.00 92.12 133 GLY A CA 1
ATOM 995 C C . GLY A 1 133 ? 8.500 -5.279 -8.576 1.00 92.12 133 GLY A C 1
ATOM 996 O O . GLY A 1 133 ? 9.146 -6.309 -8.424 1.00 92.12 133 GLY A O 1
ATOM 997 N N . ALA A 1 134 ? 8.239 -4.448 -7.563 1.00 93.12 134 ALA A N 1
ATOM 998 C CA . ALA A 1 134 ? 8.655 -4.698 -6.182 1.00 93.12 134 ALA A CA 1
ATOM 999 C C . ALA A 1 134 ? 7.725 -5.680 -5.447 1.00 93.12 134 ALA A C 1
ATOM 1001 O O . ALA A 1 134 ? 8.158 -6.344 -4.510 1.00 93.12 134 ALA A O 1
ATOM 1002 N N . ILE A 1 135 ? 6.459 -5.779 -5.869 1.00 96.62 135 ILE A N 1
ATOM 1003 C CA . ILE A 1 135 ? 5.518 -6.806 -5.404 1.00 96.62 135 ILE A CA 1
ATOM 1004 C C . ILE A 1 135 ? 5.382 -7.845 -6.528 1.00 96.62 135 ILE A C 1
ATOM 1006 O O . ILE A 1 135 ? 4.878 -7.492 -7.597 1.00 96.62 135 ILE A O 1
ATOM 1010 N N . PRO A 1 136 ? 5.834 -9.099 -6.339 1.00 96.19 136 PRO A N 1
ATOM 1011 C CA . PRO A 1 136 ? 5.697 -10.142 -7.353 1.00 96.19 136 PRO A CA 1
ATOM 1012 C C . PRO A 1 136 ? 4.237 -10.601 -7.480 1.00 96.19 136 PRO A C 1
ATOM 1014 O O . PRO A 1 136 ? 3.464 -10.494 -6.530 1.00 96.19 136 PRO A O 1
ATOM 1017 N N . ASN A 1 137 ? 3.866 -11.165 -8.636 1.00 97.00 137 ASN A N 1
ATOM 1018 C CA . ASN A 1 137 ? 2.487 -11.605 -8.908 1.00 97.00 137 ASN A CA 1
ATOM 1019 C C . ASN A 1 137 ? 1.958 -12.593 -7.854 1.00 97.00 137 ASN A C 1
ATOM 1021 O O . ASN A 1 137 ? 0.851 -12.412 -7.371 1.00 97.00 137 ASN A O 1
ATOM 1025 N N . ALA A 1 138 ? 2.777 -13.557 -7.413 1.00 97.19 138 ALA A N 1
ATOM 1026 C CA . ALA A 1 138 ? 2.377 -14.513 -6.376 1.00 97.19 138 ALA A CA 1
ATOM 1027 C C . ALA A 1 138 ? 2.000 -13.827 -5.048 1.00 97.19 138 ALA A C 1
ATOM 1029 O O . ALA A 1 138 ? 1.023 -14.200 -4.404 1.00 97.19 138 ALA A O 1
ATOM 1030 N N . SER A 1 139 ? 2.745 -12.791 -4.645 1.00 97.94 139 SER A N 1
ATOM 1031 C CA . SER A 1 139 ? 2.410 -12.001 -3.455 1.00 97.94 139 SER A CA 1
ATOM 1032 C C . SER A 1 139 ? 1.210 -11.088 -3.692 1.00 97.94 139 SER A C 1
ATOM 1034 O O . SER A 1 139 ? 0.430 -10.877 -2.767 1.00 97.94 139 SER A O 1
ATOM 1036 N N . LEU A 1 140 ? 1.039 -10.557 -4.908 1.00 98.12 140 LEU A N 1
ATOM 1037 C CA . LEU A 1 140 ? -0.139 -9.768 -5.263 1.00 98.12 140 LEU A CA 1
ATOM 1038 C C . LEU A 1 140 ? -1.418 -10.603 -5.140 1.00 98.12 140 LEU A C 1
ATOM 1040 O O . LEU A 1 140 ? -2.381 -10.133 -4.540 1.00 98.12 140 LEU A O 1
ATOM 1044 N N . ASP A 1 141 ? -1.419 -11.830 -5.657 1.00 97.75 141 ASP A N 1
ATOM 1045 C CA . ASP A 1 141 ? -2.585 -12.715 -5.601 1.00 97.75 141 ASP A CA 1
ATOM 1046 C C . ASP A 1 141 ? -2.972 -13.023 -4.148 1.00 97.75 141 ASP A C 1
ATOM 1048 O O . ASP A 1 141 ? -4.141 -12.901 -3.785 1.00 97.75 141 ASP A O 1
ATOM 1052 N N . GLN A 1 142 ? -1.988 -13.298 -3.281 1.00 97.81 142 GLN A N 1
ATOM 1053 C CA . GLN A 1 142 ? -2.216 -13.464 -1.839 1.00 97.81 142 GLN A CA 1
ATOM 1054 C C . GLN A 1 142 ? -2.791 -12.196 -1.194 1.00 97.81 142 GLN A C 1
ATOM 1056 O O . GLN A 1 142 ? -3.756 -12.267 -0.435 1.00 97.81 142 GLN A O 1
ATOM 1061 N N . ILE A 1 143 ? -2.236 -11.020 -1.506 1.00 97.44 143 ILE A N 1
ATOM 1062 C CA . ILE A 1 143 ? -2.735 -9.729 -1.006 1.00 97.44 143 ILE A CA 1
ATOM 1063 C C . ILE A 1 143 ? -4.201 -9.519 -1.409 1.00 97.44 143 ILE A C 1
ATOM 1065 O O . ILE A 1 143 ? -5.029 -9.174 -0.564 1.00 97.44 143 ILE A O 1
ATOM 1069 N N . LEU A 1 144 ? -4.536 -9.753 -2.679 1.00 97.31 144 LEU A N 1
ATOM 1070 C CA . LEU A 1 144 ? -5.896 -9.610 -3.200 1.00 97.31 144 LEU A CA 1
ATOM 1071 C C . LEU A 1 144 ? -6.856 -10.627 -2.575 1.00 97.31 144 LEU A C 1
ATOM 1073 O O . LEU A 1 144 ? -7.982 -10.267 -2.228 1.00 97.31 144 LEU A O 1
ATOM 1077 N N . GLN A 1 145 ? -6.407 -11.866 -2.376 1.00 96.31 145 GLN A N 1
ATOM 1078 C CA . GLN A 1 145 ? -7.181 -12.896 -1.691 1.00 96.31 145 GLN A CA 1
ATOM 1079 C C . GLN A 1 145 ? -7.471 -12.505 -0.237 1.00 96.31 145 GLN A C 1
ATOM 1081 O O . GLN A 1 145 ? -8.598 -12.677 0.220 1.00 96.31 145 GLN A O 1
ATOM 1086 N N . HIS A 1 146 ? -6.505 -11.920 0.478 1.00 96.06 146 HIS A N 1
ATOM 1087 C CA . HIS A 1 146 ? -6.725 -11.425 1.840 1.00 96.06 146 HIS A CA 1
ATOM 1088 C C . HIS A 1 146 ? -7.686 -10.238 1.898 1.00 96.06 146 HIS A C 1
ATOM 1090 O O . HIS A 1 146 ? -8.526 -10.205 2.794 1.00 96.06 146 HIS A O 1
ATOM 1096 N N . ILE A 1 147 ? -7.611 -9.301 0.944 1.00 95.56 147 ILE A N 1
ATOM 1097 C CA . ILE A 1 147 ? -8.582 -8.199 0.841 1.00 95.56 147 ILE A CA 1
ATOM 1098 C C . ILE A 1 147 ? -10.006 -8.753 0.678 1.00 95.56 147 ILE A C 1
ATOM 1100 O O . ILE A 1 147 ? -10.918 -8.303 1.369 1.00 95.56 147 ILE A O 1
ATOM 1104 N N . LEU A 1 148 ? -10.188 -9.746 -0.199 1.00 94.19 148 LEU A N 1
ATOM 1105 C CA . LEU A 1 148 ? -11.486 -10.391 -0.416 1.00 94.19 148 LEU A CA 1
ATOM 1106 C C . LEU A 1 148 ? -11.969 -11.163 0.819 1.00 94.19 148 LEU A C 1
ATOM 1108 O O . LEU A 1 148 ? -13.127 -11.037 1.211 1.00 94.19 148 LEU A O 1
ATOM 1112 N N . ALA A 1 149 ? -11.089 -11.954 1.438 1.00 94.56 149 ALA A N 1
ATOM 1113 C CA . ALA A 1 149 ? -11.439 -12.829 2.554 1.00 94.56 149 ALA A CA 1
ATOM 1114 C C . ALA A 1 149 ? -11.740 -12.066 3.852 1.00 94.56 149 ALA A C 1
ATOM 1116 O O . ALA A 1 149 ? -12.584 -12.498 4.632 1.00 94.56 149 ALA A O 1
ATOM 1117 N N . ALA A 1 150 ? -11.082 -10.927 4.087 1.00 91.25 150 ALA A N 1
ATOM 1118 C CA . ALA A 1 150 ? -11.255 -10.130 5.301 1.00 91.25 150 ALA A CA 1
ATOM 1119 C C . ALA A 1 150 ? -12.604 -9.385 5.375 1.00 91.25 150 ALA A C 1
ATOM 1121 O O . ALA A 1 150 ? -12.831 -8.634 6.322 1.00 91.25 150 ALA A O 1
ATOM 1122 N N . GLY A 1 151 ? -13.504 -9.596 4.409 1.00 64.25 151 GLY A N 1
ATOM 1123 C CA . GLY A 1 151 ? -14.865 -9.077 4.474 1.00 64.25 151 GLY A CA 1
ATOM 1124 C C . GLY A 1 151 ? -14.924 -7.569 4.263 1.00 64.25 151 GLY A C 1
ATOM 1125 O O . GLY A 1 151 ? -15.561 -6.862 5.042 1.00 64.25 151 GLY A O 1
ATOM 1126 N N . ASP A 1 152 ? -14.279 -7.074 3.202 1.00 76.56 152 ASP A N 1
ATOM 1127 C CA . ASP A 1 152 ? -14.560 -5.745 2.656 1.00 76.56 152 ASP A CA 1
ATOM 1128 C C . ASP A 1 152 ? -16.046 -5.690 2.269 1.00 76.56 152 ASP A C 1
ATOM 1130 O O . ASP A 1 152 ? -16.434 -6.076 1.167 1.00 76.56 152 ASP A O 1
ATOM 1134 N N . ALA A 1 153 ? -16.895 -5.296 3.224 1.00 75.75 153 ALA A N 1
ATOM 1135 C CA . ALA A 1 153 ? -18.347 -5.458 3.154 1.00 75.75 153 ALA A CA 1
ATOM 1136 C C . ALA A 1 153 ? -18.971 -4.751 1.944 1.00 75.75 153 ALA A C 1
ATOM 1138 O O . ALA A 1 153 ? -20.060 -5.113 1.507 1.00 75.75 153 ALA A O 1
ATOM 1139 N N . GLN A 1 154 ? -18.276 -3.752 1.400 1.00 79.06 154 GLN A N 1
ATOM 1140 C CA . GLN A 1 154 ? -18.680 -3.031 0.197 1.00 79.06 154 GLN A CA 1
ATOM 1141 C C . GLN A 1 154 ? -17.767 -3.299 -1.005 1.00 79.06 154 GLN A C 1
ATOM 1143 O O . GLN A 1 154 ? -17.952 -2.681 -2.050 1.00 79.06 154 GLN A O 1
ATOM 1148 N N . GLN A 1 155 ? -16.775 -4.185 -0.868 1.00 82.31 155 GLN A N 1
ATOM 1149 C CA . GLN A 1 155 ? -15.748 -4.478 -1.876 1.00 82.31 155 GLN A CA 1
ATOM 1150 C C . GLN A 1 155 ? -15.015 -3.219 -2.390 1.00 82.31 155 GLN A C 1
ATOM 1152 O O . GLN A 1 155 ? -14.405 -3.231 -3.462 1.00 82.31 155 GLN A O 1
ATOM 1157 N N . CYS A 1 156 ? -15.056 -2.116 -1.633 1.00 90.19 156 CYS A N 1
ATOM 1158 C CA . CYS A 1 156 ? -14.530 -0.825 -2.064 1.00 90.19 156 CYS A CA 1
ATOM 1159 C C . CYS A 1 156 ? -13.005 -0.846 -2.198 1.00 90.19 156 CYS A C 1
ATOM 1161 O O . CYS A 1 156 ? -12.459 -0.278 -3.147 1.00 90.19 156 CYS A O 1
ATOM 1163 N N . LEU A 1 157 ? -12.304 -1.492 -1.266 1.00 94.56 157 LEU A N 1
ATOM 1164 C CA . LEU A 1 157 ? -10.851 -1.614 -1.295 1.00 94.56 157 LEU A CA 1
ATOM 1165 C C . LEU A 1 157 ? -10.407 -2.553 -2.419 1.00 94.56 157 LEU A C 1
ATOM 1167 O O . LEU A 1 157 ? -9.441 -2.233 -3.118 1.00 94.56 157 LEU A O 1
ATOM 1171 N N . TYR A 1 158 ? -11.103 -3.673 -2.627 1.00 96.19 158 TYR A N 1
ATOM 1172 C CA . TYR A 1 158 ? -10.770 -4.607 -3.706 1.00 96.19 158 TYR A CA 1
ATOM 1173 C C . TYR A 1 158 ? -10.888 -3.947 -5.086 1.00 96.19 158 TYR A C 1
ATOM 1175 O O . TYR A 1 158 ? -9.915 -3.919 -5.849 1.00 96.19 158 TYR A O 1
ATOM 1183 N N . GLU A 1 159 ? -12.039 -3.340 -5.380 1.00 95.69 159 GLU A N 1
ATOM 1184 C CA . GLU A 1 159 ? -12.279 -2.684 -6.669 1.00 95.69 159 GLU A CA 1
ATOM 1185 C C . GLU A 1 159 ? -11.375 -1.459 -6.867 1.00 95.69 159 GLU A C 1
ATOM 1187 O O . GLU A 1 159 ? -10.781 -1.290 -7.936 1.00 95.69 159 GLU A O 1
ATOM 1192 N N . SER A 1 160 ? -11.152 -0.655 -5.818 1.00 96.12 160 SER A N 1
ATOM 1193 C CA . SER A 1 160 ? -10.193 0.460 -5.861 1.00 96.12 160 SER A CA 1
ATOM 1194 C C . SER A 1 160 ? -8.771 -0.020 -6.169 1.00 96.12 160 SER A C 1
ATOM 1196 O O . SER A 1 160 ? -8.069 0.563 -7.004 1.00 96.12 160 SER A O 1
ATOM 1198 N N . THR A 1 161 ? -8.346 -1.130 -5.558 1.00 97.25 161 THR A N 1
ATOM 1199 C CA . THR A 1 161 ? -7.026 -1.722 -5.812 1.00 97.25 161 THR A CA 1
ATOM 1200 C C . THR A 1 161 ? -6.910 -2.198 -7.261 1.00 97.25 161 THR A C 1
ATOM 1202 O O . THR A 1 161 ? -5.914 -1.889 -7.918 1.00 97.25 161 THR A O 1
ATOM 1205 N N . LYS A 1 162 ? -7.934 -2.858 -7.817 1.00 97.62 162 LYS A N 1
ATOM 1206 C CA . LYS A 1 162 ? -7.946 -3.297 -9.229 1.00 97.62 162 LYS A CA 1
ATOM 1207 C C . LYS A 1 162 ? -7.948 -2.142 -10.223 1.00 97.62 162 LYS A C 1
ATOM 1209 O O . LYS A 1 162 ? -7.199 -2.178 -11.209 1.00 97.62 162 LYS A O 1
ATOM 1214 N N . ALA A 1 163 ? -8.738 -1.104 -9.961 1.00 97.19 163 ALA A N 1
ATOM 1215 C CA . ALA A 1 163 ? -8.752 0.107 -10.775 1.00 97.19 163 ALA A CA 1
ATOM 1216 C C . ALA A 1 163 ? -7.359 0.758 -10.806 1.00 97.19 163 ALA A C 1
ATOM 1218 O O . ALA A 1 163 ? -6.846 1.117 -11.871 1.00 97.19 163 ALA A O 1
ATOM 1219 N N . ARG A 1 164 ? -6.691 0.829 -9.650 1.00 97.50 164 ARG A N 1
ATOM 1220 C CA . ARG A 1 164 ? -5.339 1.390 -9.534 1.00 97.50 164 ARG A CA 1
ATOM 1221 C C . ARG A 1 164 ? -4.268 0.515 -10.161 1.00 97.50 164 ARG A C 1
ATOM 1223 O O . ARG A 1 164 ? -3.385 1.059 -10.820 1.00 97.50 164 ARG A O 1
ATOM 1230 N N . LEU A 1 165 ? -4.351 -0.806 -10.023 1.00 97.06 165 LEU A N 1
ATOM 1231 C CA . LEU A 1 165 ? -3.463 -1.737 -10.726 1.00 97.06 165 LEU A CA 1
ATOM 1232 C C . LEU A 1 165 ? -3.539 -1.503 -12.235 1.00 97.06 165 LEU A C 1
ATOM 1234 O O . LEU A 1 165 ? -2.516 -1.296 -12.884 1.00 97.06 165 LEU A O 1
ATOM 1238 N N . SER A 1 166 ? -4.755 -1.430 -12.780 1.00 96.31 166 SER A N 1
ATOM 1239 C CA . SER A 1 166 ? -4.980 -1.151 -14.203 1.00 96.31 166 SER A CA 1
ATOM 1240 C C . SER A 1 166 ? -4.375 0.192 -14.623 1.00 96.31 166 SER A C 1
ATOM 1242 O O . SER A 1 166 ? -3.715 0.288 -15.660 1.00 96.31 166 SER A O 1
ATOM 1244 N N . TYR A 1 167 ? -4.552 1.224 -13.796 1.00 95.69 167 TYR A N 1
ATOM 1245 C CA . TYR A 1 167 ? -3.998 2.554 -14.022 1.00 95.69 167 TYR A CA 1
ATOM 1246 C C . TYR A 1 167 ? -2.461 2.569 -14.038 1.00 95.69 167 TYR A C 1
ATOM 1248 O O . TYR A 1 167 ? -1.854 3.032 -15.007 1.00 95.69 167 TYR A O 1
ATOM 1256 N N . TYR A 1 168 ? -1.813 2.047 -12.995 1.00 94.88 168 TYR A N 1
ATOM 1257 C CA . TYR A 1 168 ? -0.355 2.087 -12.869 1.00 94.88 168 TYR A CA 1
ATOM 1258 C C . TYR A 1 168 ? 0.344 1.145 -13.855 1.00 94.88 168 TYR A C 1
ATOM 1260 O O . TYR A 1 168 ? 1.368 1.527 -14.426 1.00 94.88 168 TYR A O 1
ATOM 1268 N N . CYS A 1 169 ? -0.227 -0.027 -14.148 1.00 91.94 169 CYS A N 1
ATOM 1269 C CA . CYS A 1 169 ? 0.314 -0.932 -15.165 1.00 91.94 169 CYS A CA 1
ATOM 1270 C C . CYS A 1 169 ? 0.340 -0.297 -16.561 1.00 91.94 169 CYS A C 1
ATOM 1272 O O . CYS A 1 169 ? 1.298 -0.524 -17.299 1.00 91.94 169 CYS A O 1
ATOM 1274 N N . ARG A 1 170 ? -0.662 0.529 -16.904 1.00 92.62 170 ARG A N 1
ATOM 1275 C CA . ARG A 1 170 ? -0.679 1.313 -18.152 1.00 92.62 170 ARG A CA 1
ATOM 1276 C C . ARG A 1 170 ? 0.274 2.506 -18.104 1.00 92.62 170 ARG A C 1
ATOM 1278 O O . ARG A 1 170 ? 0.911 2.821 -19.104 1.00 92.62 170 ARG A O 1
ATOM 1285 N N . ARG A 1 171 ? 0.355 3.191 -16.958 1.00 89.12 171 ARG A N 1
ATOM 1286 C CA . ARG A 1 171 ? 1.063 4.473 -16.833 1.00 89.12 171 ARG A CA 1
ATOM 1287 C C . ARG A 1 171 ? 2.570 4.343 -16.653 1.00 89.12 171 ARG A C 1
ATOM 1289 O O . ARG A 1 171 ? 3.262 5.287 -17.010 1.00 89.12 171 ARG A O 1
ATOM 1296 N N . VAL A 1 172 ? 3.083 3.249 -16.085 1.00 84.94 172 VAL A N 1
ATOM 1297 C CA . VAL A 1 172 ? 4.520 3.079 -15.805 1.00 84.94 172 VAL A CA 1
ATOM 1298 C C . VAL A 1 172 ? 5.175 2.267 -16.935 1.00 84.94 172 VAL A C 1
ATOM 1300 O O . VAL A 1 172 ? 5.073 1.033 -16.928 1.00 84.94 172 VAL A O 1
ATOM 1303 N N . PRO A 1 173 ? 5.877 2.910 -17.898 1.00 80.19 173 PRO A N 1
ATOM 1304 C CA . PRO A 1 173 ? 6.579 2.198 -18.961 1.00 80.19 173 PRO A CA 1
ATOM 1305 C C . PRO A 1 173 ? 7.639 1.276 -18.359 1.00 80.19 173 PRO A C 1
ATOM 1307 O O . PRO A 1 173 ? 8.275 1.638 -17.369 1.00 80.19 173 PRO A O 1
ATOM 1310 N N . GLN A 1 174 ? 7.897 0.117 -18.969 1.00 73.81 174 GLN A N 1
ATOM 1311 C CA . GLN A 1 174 ? 8.871 -0.855 -18.446 1.00 73.81 174 GLN A CA 1
ATOM 1312 C C . GLN A 1 174 ? 10.245 -0.236 -18.132 1.00 73.81 174 GLN A C 1
ATOM 1314 O O . GLN A 1 174 ? 10.833 -0.517 -17.092 1.00 73.81 174 GLN A O 1
ATOM 1319 N N . HIS A 1 175 ? 10.728 0.680 -18.973 1.00 70.62 175 HIS A N 1
ATOM 1320 C CA . HIS A 1 175 ? 11.996 1.376 -18.742 1.00 70.62 175 HIS A CA 1
ATOM 1321 C C . HIS A 1 175 ? 11.973 2.302 -17.507 1.00 70.62 175 HIS A C 1
ATOM 1323 O O . HIS A 1 175 ? 12.989 2.482 -16.832 1.00 70.62 175 HIS A O 1
ATOM 1329 N N . GLN A 1 176 ? 10.812 2.869 -17.175 1.00 79.81 176 GLN A N 1
ATOM 1330 C CA . GLN A 1 176 ? 10.632 3.683 -15.975 1.00 79.81 176 GLN A CA 1
ATOM 1331 C C . GLN A 1 176 ? 10.635 2.815 -14.709 1.00 79.81 176 GLN A C 1
ATOM 1333 O O . GLN A 1 176 ? 11.212 3.229 -13.705 1.00 79.81 176 GLN A O 1
ATOM 1338 N N . ARG A 1 177 ? 10.121 1.576 -14.785 1.00 76.94 177 ARG A N 1
ATOM 1339 C CA . ARG A 1 177 ? 10.159 0.603 -13.672 1.00 76.94 177 ARG A CA 1
ATOM 1340 C C . ARG A 1 177 ? 11.585 0.374 -13.175 1.00 76.94 177 ARG A C 1
ATOM 1342 O O . ARG A 1 177 ? 11.847 0.480 -11.983 1.00 76.94 177 ARG A O 1
ATOM 1349 N N . VAL A 1 178 ? 12.524 0.150 -14.099 1.00 77.19 178 VAL A N 1
ATOM 1350 C CA . VAL A 1 178 ? 13.944 -0.073 -13.770 1.00 77.19 178 VAL A CA 1
ATOM 1351 C C . VAL A 1 178 ? 14.566 1.160 -13.107 1.00 77.19 178 VAL A C 1
ATOM 1353 O O . VAL A 1 178 ? 15.330 1.037 -12.148 1.00 77.19 178 VAL A O 1
ATOM 1356 N N . LYS A 1 179 ? 14.237 2.365 -13.591 1.00 84.44 179 LYS A N 1
ATOM 1357 C CA . LYS A 1 179 ? 14.736 3.618 -13.005 1.00 84.44 179 LYS A CA 1
ATOM 1358 C C . LYS A 1 179 ? 14.200 3.846 -11.595 1.00 84.44 179 LYS A C 1
ATOM 1360 O O . LYS A 1 179 ? 14.974 4.233 -10.720 1.00 84.44 179 LYS A O 1
ATOM 1365 N N . ASP A 1 180 ? 12.912 3.607 -11.379 1.00 80.88 180 ASP A N 1
ATOM 1366 C CA . ASP A 1 180 ? 12.272 3.835 -10.085 1.00 80.88 180 ASP A CA 1
ATOM 1367 C C . ASP A 1 180 ? 12.694 2.787 -9.053 1.00 80.88 180 ASP A C 1
ATOM 1369 O O . ASP A 1 180 ? 13.012 3.159 -7.925 1.00 80.88 180 ASP A O 1
ATOM 1373 N N . MET A 1 181 ? 12.855 1.520 -9.451 1.00 80.44 181 MET A N 1
ATOM 1374 C CA . MET A 1 181 ? 13.483 0.490 -8.612 1.00 80.44 181 MET A CA 1
ATOM 1375 C C . MET A 1 181 ? 14.883 0.904 -8.152 1.00 80.44 181 MET A C 1
ATOM 1377 O O . MET A 1 181 ? 15.155 0.914 -6.954 1.00 80.44 181 MET A O 1
ATOM 1381 N N . ARG A 1 182 ? 15.753 1.347 -9.072 1.00 87.00 182 ARG A N 1
ATOM 1382 C CA . ARG A 1 182 ? 17.103 1.819 -8.708 1.00 87.00 182 ARG A CA 1
ATOM 1383 C C . ARG A 1 182 ? 17.073 3.028 -7.771 1.00 87.00 182 ARG A C 1
ATOM 1385 O O . ARG A 1 182 ? 17.971 3.189 -6.950 1.00 87.00 182 ARG A O 1
ATOM 1392 N N . ARG A 1 183 ? 16.082 3.918 -7.899 1.00 87.88 183 ARG A N 1
ATOM 1393 C CA . ARG A 1 183 ? 15.919 5.068 -6.992 1.00 87.88 183 ARG A CA 1
ATOM 1394 C C . ARG A 1 183 ? 15.480 4.627 -5.600 1.00 87.88 183 ARG A C 1
ATOM 1396 O O . ARG A 1 183 ? 16.048 5.111 -4.624 1.00 87.88 183 ARG A O 1
ATOM 1403 N N . LEU A 1 184 ? 14.515 3.713 -5.520 1.00 83.06 184 LEU A N 1
ATOM 1404 C CA . LEU A 1 184 ? 14.036 3.142 -4.261 1.00 83.06 184 LEU A CA 1
ATO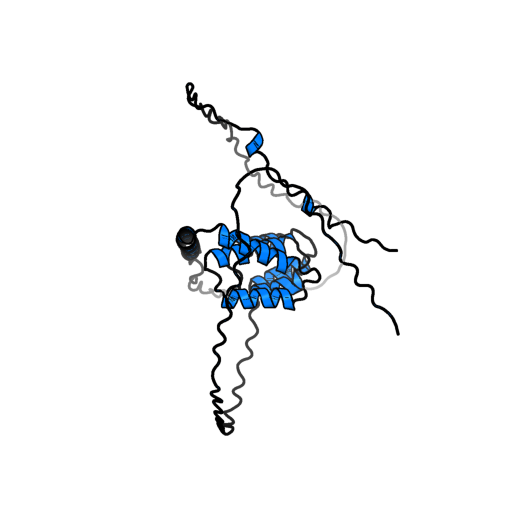M 1405 C C . LEU A 1 184 ? 15.151 2.383 -3.536 1.00 83.06 184 LEU A C 1
ATOM 1407 O O . LEU A 1 184 ? 15.347 2.583 -2.340 1.00 83.06 184 LEU A O 1
ATOM 1411 N N . GLU A 1 185 ? 15.931 1.589 -4.265 1.00 86.06 185 GLU A N 1
ATOM 1412 C CA . GLU A 1 185 ? 17.084 0.865 -3.728 1.00 86.06 185 GLU A CA 1
ATOM 1413 C C . GLU A 1 185 ? 18.144 1.826 -3.174 1.00 86.06 185 GLU A C 1
ATOM 1415 O O . GLU A 1 185 ? 18.530 1.714 -2.010 1.00 86.06 185 GLU A O 1
ATOM 1420 N N . LYS A 1 186 ? 18.521 2.859 -3.941 1.00 90.44 186 LYS A N 1
ATOM 1421 C CA . LYS A 1 186 ? 19.442 3.908 -3.469 1.00 90.44 186 LYS A CA 1
ATOM 1422 C C . LYS A 1 186 ? 18.921 4.636 -2.233 1.00 90.44 186 LYS A C 1
ATOM 1424 O O . LYS A 1 186 ? 19.699 4.978 -1.346 1.00 90.44 186 LYS A O 1
ATOM 1429 N N . GLN A 1 187 ? 17.616 4.893 -2.162 1.00 87.50 187 GLN A N 1
ATOM 1430 C CA . GLN A 1 187 ? 17.010 5.535 -1.000 1.00 87.50 187 GLN A CA 1
ATOM 1431 C C . GLN A 1 187 ? 17.048 4.617 0.229 1.00 87.50 187 GLN A C 1
ATOM 1433 O O . GLN A 1 187 ? 17.365 5.079 1.328 1.00 87.50 187 GLN A O 1
ATOM 1438 N N . ALA A 1 188 ? 16.761 3.325 0.057 1.00 81.62 188 ALA A N 1
ATOM 1439 C CA . ALA A 1 188 ? 16.859 2.334 1.123 1.00 81.62 188 ALA A CA 1
ATOM 1440 C C . ALA A 1 188 ? 18.305 2.190 1.625 1.00 81.62 188 ALA A C 1
ATOM 1442 O O . ALA A 1 188 ? 18.538 2.178 2.835 1.00 81.62 188 ALA A O 1
ATOM 1443 N N . GLU A 1 189 ? 19.279 2.162 0.717 1.00 87.19 189 GLU A N 1
ATOM 1444 C CA . GLU A 1 189 ? 20.700 2.092 1.054 1.00 87.19 189 GLU A CA 1
ATOM 1445 C C . GLU A 1 189 ? 21.190 3.354 1.771 1.00 87.19 189 GLU A C 1
ATOM 1447 O O . GLU A 1 189 ? 21.821 3.263 2.825 1.00 87.19 189 GLU A O 1
ATOM 1452 N N . HIS A 1 190 ? 20.808 4.539 1.290 1.00 90.62 190 HIS A N 1
ATOM 1453 C CA . HIS A 1 190 ? 21.128 5.791 1.970 1.00 90.62 190 HIS A CA 1
ATOM 1454 C C . HIS A 1 190 ? 20.569 5.824 3.399 1.00 90.62 190 HIS A C 1
ATOM 1456 O O . HIS A 1 190 ? 21.252 6.276 4.317 1.00 90.62 190 HIS A O 1
ATOM 1462 N N . ARG A 1 191 ? 19.361 5.290 3.635 1.00 80.69 191 ARG A N 1
ATOM 1463 C CA . ARG A 1 191 ? 18.804 5.160 4.995 1.00 80.69 191 ARG A CA 1
ATOM 1464 C C . ARG A 1 191 ? 19.587 4.179 5.863 1.00 80.69 191 ARG A C 1
ATOM 1466 O O . ARG A 1 191 ? 19.769 4.456 7.044 1.00 80.69 191 ARG A O 1
ATOM 1473 N N . ARG A 1 192 ? 20.074 3.067 5.302 1.00 81.31 192 ARG A N 1
ATOM 1474 C CA . ARG A 1 192 ? 20.942 2.124 6.033 1.00 81.31 192 ARG A CA 1
ATOM 1475 C C . ARG A 1 192 ? 22.259 2.779 6.456 1.00 81.31 192 ARG A C 1
ATOM 1477 O O . ARG A 1 192 ? 22.723 2.518 7.556 1.00 81.31 192 ARG A O 1
ATOM 1484 N N . GLN A 1 193 ? 22.818 3.653 5.619 1.00 86.38 193 GLN A N 1
ATOM 1485 C CA . GLN A 1 193 ? 24.070 4.364 5.906 1.00 86.38 193 GLN A CA 1
ATOM 1486 C C . GLN A 1 193 ? 23.891 5.562 6.853 1.00 86.38 193 GLN A C 1
ATOM 1488 O O . GLN A 1 193 ? 24.779 5.859 7.646 1.00 86.38 193 GLN A O 1
ATOM 1493 N N . THR A 1 194 ? 22.758 6.265 6.773 1.00 86.06 194 THR A N 1
ATOM 1494 C CA . THR A 1 194 ? 22.492 7.470 7.584 1.00 86.06 194 THR A CA 1
ATOM 1495 C C . THR A 1 194 ? 21.888 7.181 8.950 1.00 86.06 194 THR A C 1
ATOM 1497 O O . THR A 1 194 ? 21.870 8.077 9.792 1.00 86.06 194 THR A O 1
ATOM 1500 N N . MET A 1 195 ? 21.418 5.958 9.213 1.00 72.19 195 MET A N 1
ATOM 1501 C CA . MET A 1 195 ? 21.119 5.535 10.579 1.00 72.19 195 MET A CA 1
ATOM 1502 C C . MET A 1 195 ? 22.444 5.454 11.346 1.00 72.19 195 MET A C 1
ATOM 1504 O O . MET A 1 195 ? 23.274 4.597 11.036 1.00 72.19 195 MET A O 1
ATOM 1508 N N . PRO A 1 196 ? 22.693 6.362 12.306 1.00 59.44 196 PRO A N 1
ATOM 1509 C CA . PRO A 1 196 ? 23.983 6.433 12.958 1.00 59.44 196 PRO A CA 1
ATOM 1510 C C . PRO A 1 196 ? 24.210 5.123 13.710 1.00 59.44 196 PRO A C 1
ATOM 1512 O O . PRO A 1 196 ? 23.405 4.736 14.557 1.00 59.44 196 PRO A O 1
ATOM 1515 N N . ALA A 1 197 ? 25.344 4.472 13.452 1.00 59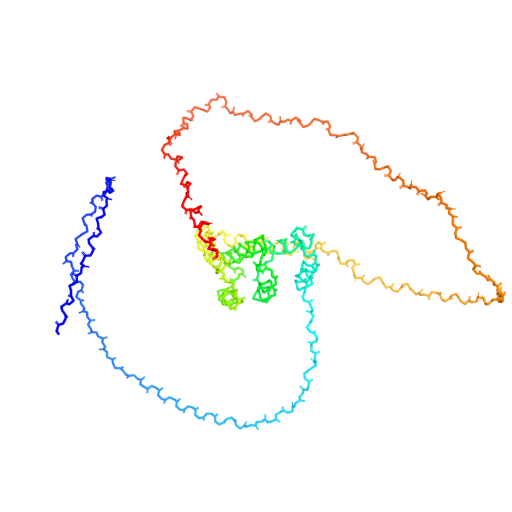.28 197 ALA A N 1
ATOM 1516 C CA . ALA A 1 197 ? 25.841 3.313 14.196 1.00 59.28 197 ALA A CA 1
ATOM 1517 C C . ALA A 1 197 ? 26.159 3.638 15.679 1.00 59.28 197 ALA A C 1
ATOM 1519 O O . ALA A 1 197 ? 26.949 2.955 16.320 1.00 59.28 197 ALA A O 1
ATOM 1520 N N . HIS A 1 198 ? 25.556 4.685 16.245 1.00 54.28 198 HIS A N 1
ATOM 1521 C CA . HIS A 1 198 ? 25.802 5.206 17.585 1.00 54.28 198 HIS A CA 1
ATOM 1522 C C . HIS A 1 198 ? 25.228 4.342 18.716 1.00 54.28 198 HIS A C 1
ATOM 1524 O O . HIS A 1 198 ? 25.425 4.676 19.881 1.00 54.28 198 HIS A O 1
ATOM 1530 N N . LEU A 1 199 ? 24.574 3.222 18.393 1.00 57.56 199 LEU A N 1
ATOM 1531 C CA . LEU A 1 199 ? 24.283 2.145 19.344 1.00 57.56 199 LEU A CA 1
ATOM 1532 C C . LEU A 1 199 ? 25.376 1.064 19.369 1.00 57.56 199 LEU A C 1
ATOM 1534 O O . LEU A 1 199 ? 25.171 0.011 19.965 1.00 57.56 199 LEU A O 1
ATOM 1538 N N . LYS A 1 200 ? 26.556 1.313 18.778 1.00 58.50 200 LYS A N 1
ATOM 1539 C CA . LYS A 1 200 ? 27.768 0.577 19.153 1.00 58.50 200 LYS A CA 1
ATOM 1540 C C . LYS A 1 200 ? 28.120 0.976 20.582 1.00 58.50 200 LYS A C 1
ATOM 1542 O O . LYS A 1 200 ? 28.740 2.009 20.818 1.00 58.50 200 LYS A O 1
ATOM 1547 N N . GLU A 1 201 ? 27.567 0.193 21.501 1.00 59.97 201 GLU A N 1
ATOM 1548 C CA . GLU A 1 201 ? 28.041 -0.096 22.848 1.00 59.97 201 GLU A CA 1
ATOM 1549 C C . GLU A 1 201 ? 29.062 0.916 23.364 1.00 59.97 201 GLU A C 1
ATOM 1551 O O . GLU A 1 201 ? 30.251 0.835 23.061 1.00 59.97 201 GLU A O 1
ATOM 1556 N N . ARG A 1 202 ? 28.605 1.865 24.190 1.00 57.41 202 ARG A N 1
ATOM 1557 C CA . ARG A 1 202 ? 29.512 2.526 25.130 1.00 57.41 202 ARG A CA 1
ATOM 1558 C C . ARG A 1 202 ? 30.128 1.413 25.987 1.00 57.41 202 ARG A C 1
ATOM 1560 O O . ARG A 1 202 ? 29.394 0.832 26.790 1.00 57.41 202 ARG A O 1
ATOM 1567 N N . PRO A 1 203 ? 31.427 1.096 25.853 1.00 57.50 203 PRO A N 1
ATOM 1568 C CA . PRO A 1 203 ? 32.041 0.069 26.668 1.00 57.50 203 PRO A CA 1
ATOM 1569 C C . PRO A 1 203 ? 32.111 0.619 28.090 1.00 57.50 203 PRO A C 1
ATOM 1571 O O . PRO A 1 203 ? 32.749 1.639 28.334 1.00 57.50 203 PRO A O 1
ATOM 1574 N N . GLY A 1 204 ? 31.404 -0.039 29.005 1.00 61.41 204 GLY A N 1
ATOM 1575 C CA . GLY A 1 204 ? 31.659 -0.031 30.441 1.00 61.41 204 GLY A CA 1
ATOM 1576 C C . GLY A 1 204 ? 32.082 1.299 31.066 1.00 61.41 204 GLY A C 1
ATOM 1577 O O . GLY A 1 204 ? 33.257 1.498 31.378 1.00 61.41 204 GLY A O 1
ATOM 1578 N N . HIS A 1 205 ? 31.112 2.133 31.444 1.00 58.03 205 HIS A N 1
ATOM 1579 C CA . HIS A 1 205 ? 31.305 2.908 32.666 1.00 58.03 205 HIS A CA 1
ATOM 1580 C C . HIS A 1 205 ? 31.250 1.929 33.840 1.00 58.03 205 HIS A C 1
ATOM 1582 O O . HIS A 1 205 ? 30.180 1.583 34.334 1.00 58.03 205 HIS A O 1
ATOM 1588 N N . LYS A 1 206 ? 32.430 1.441 34.242 1.00 59.09 206 LYS A N 1
ATOM 1589 C CA . LYS A 1 206 ? 32.637 0.706 35.489 1.00 59.09 206 LYS A CA 1
ATOM 1590 C C . LYS A 1 206 ? 32.040 1.533 36.624 1.00 59.09 206 LYS A C 1
ATOM 1592 O O . LYS A 1 206 ? 32.553 2.604 36.954 1.00 59.09 206 LYS A O 1
ATOM 1597 N N . ALA A 1 207 ? 30.940 1.038 37.184 1.00 60.59 207 ALA A N 1
ATOM 1598 C CA . ALA A 1 207 ? 30.380 1.528 38.425 1.00 60.59 207 ALA A CA 1
ATOM 1599 C C . ALA A 1 207 ? 31.486 1.490 39.484 1.00 60.59 207 ALA A C 1
ATOM 1601 O O . ALA A 1 207 ? 32.042 0.437 39.792 1.00 60.59 207 ALA A O 1
ATOM 1602 N N . ARG A 1 208 ? 31.854 2.666 39.988 1.00 63.41 208 ARG A N 1
ATOM 1603 C CA . ARG A 1 208 ? 32.737 2.798 41.139 1.00 63.41 208 ARG A CA 1
ATOM 1604 C C . ARG A 1 208 ? 31.848 2.614 42.375 1.00 63.41 208 ARG A C 1
ATOM 1606 O O . ARG A 1 208 ? 30.965 3.452 42.567 1.00 63.41 208 ARG A O 1
ATOM 1613 N N . PRO A 1 209 ? 32.021 1.555 43.183 1.00 61.09 209 PRO A N 1
ATOM 1614 C CA . PRO A 1 209 ? 31.269 1.408 44.419 1.00 61.09 209 PRO A CA 1
ATOM 1615 C C . PRO A 1 209 ? 31.770 2.484 45.385 1.00 61.09 209 PRO A C 1
ATOM 1617 O O . PRO A 1 209 ? 32.954 2.534 45.720 1.00 61.09 209 PRO A O 1
ATOM 1620 N N . LYS A 1 210 ? 30.890 3.407 45.772 1.00 65.81 210 LYS A N 1
ATOM 1621 C CA . LYS A 1 210 ? 31.094 4.213 46.973 1.00 65.81 210 LYS A CA 1
ATOM 1622 C C . LYS A 1 210 ? 30.287 3.558 48.074 1.00 65.81 210 LYS A C 1
ATOM 1624 O O . LYS A 1 210 ? 29.095 3.809 48.221 1.00 65.81 210 LYS A O 1
ATOM 1629 N N . ASP A 1 211 ? 30.983 2.697 48.798 1.00 60.84 211 ASP A N 1
ATOM 1630 C CA . ASP A 1 211 ? 30.637 2.354 50.161 1.00 60.84 211 ASP A CA 1
ATOM 1631 C C . ASP A 1 211 ? 30.444 3.620 51.005 1.00 60.84 211 ASP A C 1
ATOM 1633 O O . ASP A 1 211 ? 31.128 4.632 50.813 1.00 60.84 211 ASP A O 1
ATOM 1637 N N . ARG A 1 212 ? 29.631 3.434 52.050 1.00 57.66 212 ARG A N 1
ATOM 1638 C CA . ARG A 1 212 ? 29.764 4.067 53.369 1.00 57.66 212 ARG A CA 1
ATOM 1639 C C . ARG A 1 212 ? 29.102 5.442 53.534 1.00 57.66 212 ARG A C 1
ATOM 1641 O O . ARG A 1 212 ? 29.684 6.477 53.238 1.00 57.66 212 ARG A O 1
ATOM 1648 N N . MET A 1 213 ? 27.930 5.462 54.162 1.00 48.44 213 MET A N 1
ATOM 1649 C CA . MET A 1 213 ? 27.817 5.541 55.627 1.00 48.44 213 MET A CA 1
ATOM 1650 C C . MET A 1 213 ? 26.339 5.458 56.027 1.00 48.44 213 MET A C 1
ATOM 1652 O O . MET A 1 213 ? 25.519 6.251 55.574 1.00 48.44 213 MET A O 1
ATOM 1656 N N . GLU A 1 214 ? 26.031 4.491 56.892 1.00 58.19 214 GLU A N 1
ATOM 1657 C CA . GLU A 1 214 ? 24.908 4.586 57.822 1.00 58.19 214 GLU A CA 1
ATOM 1658 C C . GLU A 1 214 ? 25.022 5.872 58.649 1.00 58.19 214 GLU A C 1
ATOM 1660 O O . GLU A 1 214 ? 26.138 6.323 58.914 1.00 58.19 214 GLU A O 1
ATOM 1665 N N . VAL A 1 215 ? 23.887 6.411 59.100 1.00 48.78 215 VAL A N 1
ATOM 1666 C CA . VAL A 1 215 ? 23.617 6.691 60.523 1.00 48.78 215 VAL A CA 1
ATOM 1667 C C . VAL A 1 215 ? 22.188 7.236 60.672 1.00 48.78 215 VAL A C 1
ATOM 1669 O O . VAL A 1 215 ? 21.844 8.284 60.136 1.00 48.78 215 VAL A O 1
ATOM 1672 N N . ALA A 1 216 ? 21.423 6.462 61.445 1.00 50.50 216 ALA A N 1
ATOM 1673 C CA . ALA A 1 216 ? 20.446 6.833 62.469 1.00 50.50 216 ALA A CA 1
ATOM 1674 C C . ALA A 1 216 ? 19.113 7.530 62.125 1.00 50.50 216 ALA A C 1
ATOM 1676 O O . ALA A 1 216 ? 19.042 8.628 61.584 1.00 50.50 216 ALA A O 1
ATOM 1677 N N . ASP A 1 217 ? 18.068 6.848 62.608 1.00 49.78 217 ASP A N 1
ATOM 1678 C CA . ASP A 1 217 ? 17.018 7.325 63.515 1.00 49.78 217 ASP A CA 1
ATOM 1679 C C . ASP A 1 217 ? 16.411 8.711 63.306 1.00 49.78 217 ASP A C 1
ATOM 1681 O O . ASP A 1 217 ? 17.039 9.738 63.550 1.00 49.78 217 ASP A O 1
ATOM 1685 N N . SER A 1 218 ? 15.089 8.714 63.114 1.00 46.91 218 SER A N 1
ATOM 1686 C CA . SER A 1 218 ? 14.098 9.265 64.064 1.00 46.91 218 SER A CA 1
ATOM 1687 C C . SER A 1 218 ? 12.762 9.432 63.325 1.00 46.91 218 SER A C 1
ATOM 1689 O O . SER A 1 218 ? 12.692 10.064 62.281 1.00 46.91 218 SER A O 1
ATOM 1691 N N . LYS A 1 219 ? 11.712 8.704 63.715 1.00 45.94 219 LYS A N 1
ATOM 1692 C CA . LYS A 1 219 ? 10.724 9.079 64.745 1.00 45.94 219 LYS A CA 1
ATOM 1693 C C . LYS A 1 219 ? 9.626 10.013 64.206 1.00 45.94 219 LYS A C 1
ATOM 1695 O O . LYS A 1 219 ? 9.863 11.180 63.952 1.00 45.94 219 LYS A O 1
ATOM 1700 N N . ALA A 1 220 ? 8.430 9.425 64.097 1.00 49.69 220 ALA A N 1
ATOM 1701 C CA . ALA A 1 220 ? 7.083 9.978 64.291 1.00 49.69 220 ALA A CA 1
ATOM 1702 C C . ALA A 1 220 ? 6.786 11.441 63.897 1.00 49.69 220 ALA A C 1
ATOM 1704 O O . ALA A 1 220 ? 7.328 12.364 64.489 1.00 49.69 220 ALA A O 1
ATOM 1705 N N . SER A 1 221 ? 5.741 11.656 63.085 1.00 47.75 221 SER A N 1
ATOM 1706 C CA . SER A 1 221 ? 4.441 12.221 63.527 1.00 47.75 221 SER A CA 1
ATOM 1707 C C . SER A 1 221 ? 3.617 12.841 62.376 1.00 47.75 221 SER A C 1
ATOM 1709 O O . SER A 1 221 ? 4.124 13.617 61.583 1.00 47.75 221 SER A O 1
ATOM 1711 N N . GLN A 1 222 ? 2.325 12.482 62.373 1.00 40.47 222 GLN A N 1
ATOM 1712 C CA . GLN A 1 222 ? 1.124 13.231 61.943 1.00 40.47 222 GLN A CA 1
ATOM 1713 C C . GLN A 1 222 ? 0.850 13.640 60.464 1.00 40.47 222 GLN A C 1
ATOM 1715 O O . GLN A 1 222 ? 1.718 14.157 59.770 1.00 40.47 222 GLN A O 1
ATOM 1720 N N . PRO A 1 223 ? -0.424 13.503 60.009 1.00 60.88 223 PRO A N 1
ATOM 1721 C CA . PRO A 1 223 ? -1.056 14.264 58.913 1.00 60.88 223 PRO A CA 1
ATOM 1722 C C . PRO A 1 223 ? -1.900 15.437 59.495 1.00 60.88 223 PRO A C 1
ATOM 1724 O O . PRO A 1 223 ? -1.899 15.600 60.717 1.00 60.88 223 PRO A O 1
ATOM 1727 N N . PRO A 1 224 ? -2.795 16.136 58.757 1.00 70.62 224 PRO A N 1
ATOM 1728 C CA . PRO A 1 224 ? -2.828 16.643 57.372 1.00 70.62 224 PRO A CA 1
ATOM 1729 C C . PRO A 1 224 ? -2.983 18.194 57.340 1.00 70.62 224 PRO A C 1
ATOM 1731 O O . PRO A 1 224 ? -3.353 18.782 58.347 1.00 70.62 224 PRO A O 1
ATOM 1734 N N . SER A 1 225 ? -2.779 18.865 56.196 1.00 41.50 225 SER A N 1
ATOM 1735 C CA . SER A 1 225 ? -3.362 20.186 55.807 1.00 41.50 225 SER A CA 1
ATOM 1736 C C . SER A 1 225 ? -2.841 20.527 54.402 1.00 41.50 225 SER A C 1
ATOM 1738 O O . SER A 1 225 ? -1.647 20.411 54.154 1.00 41.50 225 SER A O 1
ATOM 1740 N N . ALA A 1 226 ? -3.672 20.659 53.368 1.00 54.84 226 ALA A N 1
ATOM 1741 C CA . ALA A 1 226 ? -4.509 21.817 53.050 1.00 54.84 226 ALA A CA 1
ATOM 1742 C C . ALA A 1 226 ? -3.699 23.113 52.821 1.00 54.84 226 ALA A C 1
ATOM 1744 O O . ALA A 1 226 ? -3.008 23.594 53.707 1.00 54.84 226 ALA A O 1
ATOM 1745 N N . GLU A 1 227 ? -3.894 23.657 51.617 1.00 46.09 227 GLU A N 1
ATOM 1746 C CA . GLU A 1 227 ? -3.683 25.044 51.183 1.00 46.09 227 GLU A CA 1
ATOM 1747 C C . GLU A 1 227 ? -2.297 25.532 50.716 1.00 46.09 227 GLU A C 1
ATOM 1749 O O . GLU A 1 227 ? -1.326 25.669 51.446 1.00 46.09 227 GLU A O 1
ATOM 1754 N N . SER A 1 228 ? -2.337 25.993 49.460 1.00 51.81 228 SER A N 1
ATOM 1755 C CA . SER A 1 228 ? -1.636 27.160 48.919 1.00 51.81 228 SER A CA 1
ATOM 1756 C C . SER A 1 228 ? -0.110 27.099 48.769 1.00 51.81 228 SER A C 1
ATOM 1758 O O . SER A 1 228 ? 0.660 27.309 49.695 1.00 51.81 228 SER A O 1
ATOM 1760 N N . SER A 1 229 ? 0.338 26.971 47.519 1.00 44.03 229 SER A N 1
ATOM 1761 C CA . SER A 1 229 ? 1.542 27.674 47.072 1.00 44.03 229 SER A CA 1
ATOM 1762 C C . SER A 1 229 ? 1.476 27.918 45.568 1.00 44.03 229 SER A C 1
ATOM 1764 O O . SER A 1 229 ? 1.811 27.082 44.729 1.00 44.03 229 SER A O 1
ATOM 1766 N N . LEU A 1 230 ? 0.972 29.108 45.249 1.00 52.25 230 LEU A N 1
ATOM 1767 C CA . LEU A 1 230 ? 1.327 29.865 44.059 1.00 52.25 230 LEU A CA 1
ATOM 1768 C C . LEU A 1 230 ? 2.845 30.096 44.086 1.00 52.25 230 LEU A C 1
ATOM 1770 O O . LEU A 1 230 ? 3.324 30.835 44.939 1.00 52.25 230 LEU A O 1
ATOM 1774 N N . GLY A 1 231 ? 3.609 29.507 43.165 1.00 56.06 231 GLY A N 1
ATOM 1775 C CA . GLY A 1 231 ? 5.045 29.803 43.118 1.00 56.06 231 GLY A CA 1
ATOM 1776 C C . GLY A 1 231 ? 5.900 28.794 42.370 1.00 56.06 231 GLY A C 1
ATOM 1777 O O . GLY A 1 231 ? 6.858 28.274 42.925 1.00 56.06 231 GLY A O 1
ATOM 1778 N N . GLY A 1 232 ? 5.573 28.500 41.111 1.00 46.50 232 GLY A N 1
ATOM 1779 C CA . GLY A 1 232 ? 6.391 27.638 40.256 1.00 46.50 232 GLY A CA 1
ATOM 1780 C C . GLY A 1 232 ? 6.849 28.386 39.015 1.00 46.50 232 GLY A C 1
ATOM 1781 O O . GLY A 1 232 ? 6.075 28.564 38.081 1.00 46.50 232 GLY A O 1
ATOM 1782 N N . HIS A 1 233 ? 8.096 28.847 39.032 1.00 47.59 233 HIS A N 1
ATOM 1783 C CA . HIS A 1 233 ? 8.771 29.580 37.967 1.00 47.59 233 HIS A CA 1
ATOM 1784 C C . HIS A 1 233 ? 8.521 28.993 36.567 1.00 47.59 233 HIS A C 1
ATOM 1786 O O . HIS A 1 233 ? 9.036 27.936 36.204 1.00 47.59 233 HIS A O 1
ATOM 1792 N N . PHE A 1 234 ? 7.800 29.748 35.736 1.00 45.78 234 PHE A N 1
ATOM 1793 C CA . PHE A 1 234 ? 7.822 29.574 34.291 1.00 45.78 234 PHE A CA 1
ATOM 1794 C C . PHE A 1 234 ? 9.207 29.970 33.781 1.00 45.78 234 PHE A C 1
ATOM 1796 O O . PHE A 1 234 ? 9.476 31.145 33.516 1.00 45.78 234 PHE A O 1
ATOM 1803 N N . SER A 1 235 ? 10.077 28.980 33.599 1.00 54.72 235 SER A N 1
ATOM 1804 C CA . SER A 1 235 ?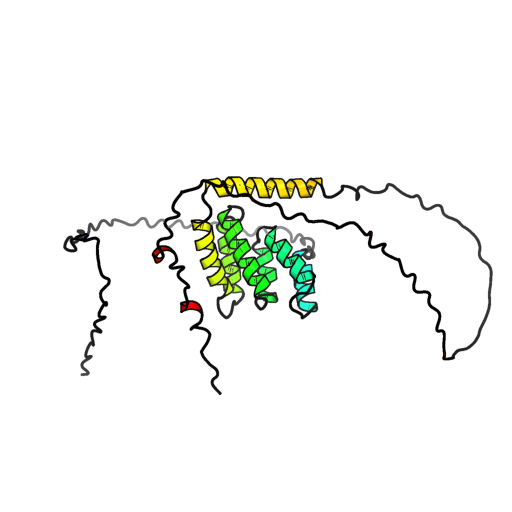 11.245 29.082 32.725 1.00 54.72 235 SER A CA 1
ATOM 1805 C C . SER A 1 235 ? 10.761 29.256 31.285 1.00 54.72 235 SER A C 1
ATOM 1807 O O . SER A 1 235 ? 10.726 28.325 30.485 1.00 54.72 235 SER A O 1
ATOM 1809 N N . ARG A 1 236 ? 10.331 30.485 30.978 1.00 49.16 236 ARG A N 1
ATOM 1810 C CA . ARG A 1 236 ? 10.077 31.003 29.636 1.00 49.16 236 ARG A CA 1
ATOM 1811 C C . ARG A 1 236 ? 11.409 30.968 28.894 1.00 49.16 236 ARG A C 1
ATOM 1813 O O . ARG A 1 236 ? 12.184 31.923 28.923 1.00 49.16 236 ARG A O 1
ATOM 1820 N N . THR A 1 237 ? 11.686 29.857 28.226 1.00 58.94 237 THR A N 1
ATOM 1821 C CA . THR A 1 237 ? 12.699 29.800 27.179 1.00 58.94 237 THR A CA 1
ATOM 1822 C C . THR A 1 237 ? 12.223 30.708 26.051 1.00 58.94 237 THR A C 1
ATOM 1824 O O . THR A 1 237 ? 11.401 30.358 25.206 1.00 58.94 237 THR A O 1
ATOM 1827 N N . ARG A 1 238 ? 12.703 31.953 26.106 1.00 53.78 238 ARG A N 1
ATOM 1828 C CA . ARG A 1 238 ? 12.653 32.946 25.037 1.00 53.78 238 ARG A CA 1
ATOM 1829 C C . ARG A 1 238 ? 13.361 32.337 23.822 1.00 53.78 238 ARG A C 1
ATOM 1831 O O . ARG A 1 238 ? 14.565 32.493 23.645 1.00 53.78 238 ARG A O 1
ATOM 1838 N N . LEU A 1 239 ? 12.616 31.607 22.997 1.00 59.12 239 LEU A N 1
ATOM 1839 C CA . LEU A 1 239 ? 13.017 31.344 21.624 1.00 59.12 239 LEU A CA 1
ATOM 1840 C C . LEU A 1 239 ? 13.080 32.709 20.944 1.00 59.12 239 LEU A C 1
ATOM 1842 O O . LEU A 1 239 ? 12.061 33.341 20.666 1.00 59.12 239 LEU A O 1
ATOM 1846 N N . HIS A 1 240 ? 14.307 33.196 20.784 1.00 55.78 240 HIS A N 1
ATOM 1847 C CA . HIS A 1 240 ? 14.633 34.308 19.915 1.00 55.78 240 HIS A CA 1
ATOM 1848 C C . HIS A 1 240 ? 14.109 33.971 18.516 1.00 55.78 240 HIS A C 1
ATOM 1850 O O . HIS A 1 240 ? 14.753 33.260 17.748 1.00 55.78 240 HIS A O 1
ATOM 1856 N N . ASN A 1 241 ? 12.930 34.494 18.187 1.00 54.00 241 ASN A N 1
ATOM 1857 C CA . ASN A 1 241 ? 12.528 34.711 16.808 1.00 54.00 241 ASN A CA 1
ATOM 1858 C C . ASN A 1 241 ? 13.503 35.748 16.244 1.00 54.00 241 ASN A C 1
ATOM 1860 O O . ASN A 1 241 ? 13.318 36.952 16.425 1.00 54.00 241 ASN A O 1
ATOM 1864 N N . GLY A 1 242 ? 14.595 35.270 15.649 1.00 52.72 242 GLY A N 1
ATOM 1865 C CA . GLY A 1 242 ? 15.515 36.115 14.906 1.00 52.72 242 GLY A CA 1
ATOM 1866 C C . GLY A 1 242 ? 14.749 36.868 13.808 1.00 52.72 242 GLY A C 1
ATOM 1867 O O . GLY A 1 242 ? 13.993 36.239 13.063 1.00 52.72 242 GLY A O 1
ATOM 1868 N N . PRO A 1 243 ? 14.903 38.196 13.692 1.00 63.19 243 PRO A N 1
ATOM 1869 C CA . PRO A 1 243 ? 14.350 38.952 12.583 1.00 63.19 243 PRO A CA 1
ATOM 1870 C C . PRO A 1 243 ? 15.288 38.774 11.385 1.00 63.19 243 PRO A C 1
ATOM 1872 O O . PRO A 1 243 ? 16.429 39.224 11.419 1.00 63.19 243 PRO A O 1
ATOM 1875 N N . GLY A 1 244 ? 14.847 38.074 10.338 1.00 56.66 244 GLY A N 1
ATOM 1876 C CA . GLY A 1 244 ? 15.729 37.835 9.190 1.00 56.66 244 GLY A CA 1
ATOM 1877 C C . GLY A 1 244 ? 15.115 37.166 7.965 1.00 56.66 244 GLY A C 1
ATOM 1878 O O . GLY A 1 244 ? 15.842 36.554 7.194 1.00 56.66 244 GLY A O 1
ATOM 1879 N N . LEU A 1 245 ? 13.798 37.258 7.767 1.00 57.44 245 LEU A N 1
ATOM 1880 C CA . LEU A 1 245 ? 13.155 36.898 6.496 1.00 57.44 245 LEU A CA 1
ATOM 1881 C C . LEU A 1 245 ? 12.544 38.146 5.853 1.00 57.44 245 LEU A C 1
ATOM 1883 O O . LEU A 1 245 ? 11.357 38.176 5.532 1.00 57.44 245 LEU A O 1
ATOM 1887 N N . SER A 1 246 ? 13.347 39.196 5.686 1.00 57.91 246 SER A N 1
ATOM 1888 C CA . SER A 1 246 ? 13.034 40.229 4.704 1.00 57.91 246 SER A CA 1
ATOM 1889 C C . SER A 1 246 ? 13.408 39.734 3.304 1.00 57.91 246 SER A C 1
ATOM 1891 O O . SER A 1 246 ? 14.472 39.168 3.067 1.00 57.91 246 SER A O 1
ATOM 1893 N N . ASP A 1 247 ? 12.469 39.970 2.391 1.00 52.28 247 ASP A N 1
ATOM 1894 C CA . ASP A 1 247 ? 12.610 39.990 0.939 1.00 52.28 247 ASP A CA 1
ATOM 1895 C C . ASP A 1 247 ? 12.776 38.662 0.200 1.00 52.28 247 ASP A C 1
ATOM 1897 O O . ASP A 1 247 ? 13.740 38.401 -0.522 1.00 52.28 247 ASP A O 1
ATOM 1901 N N . ARG A 1 248 ? 11.674 37.902 0.178 1.00 53.56 248 ARG A N 1
ATOM 1902 C CA . ARG A 1 248 ? 11.327 37.100 -1.004 1.00 53.56 248 ARG A CA 1
ATOM 1903 C C . ARG A 1 248 ? 11.028 38.034 -2.185 1.00 53.56 248 ARG A C 1
ATOM 1905 O O . ARG A 1 248 ? 9.868 38.237 -2.549 1.00 53.56 248 ARG A O 1
ATOM 1912 N N . LYS A 1 249 ? 12.077 38.572 -2.818 1.00 59.09 249 LYS A N 1
ATOM 1913 C CA . LYS A 1 249 ? 12.012 39.041 -4.208 1.00 59.09 249 LYS A CA 1
ATOM 1914 C C . LYS A 1 249 ? 11.495 37.873 -5.044 1.00 59.09 249 LYS A C 1
ATOM 1916 O O . LYS A 1 249 ? 12.211 36.904 -5.279 1.00 59.09 249 LYS A O 1
ATOM 1921 N N . ARG A 1 250 ? 10.224 37.936 -5.447 1.00 66.31 250 ARG A N 1
ATOM 1922 C CA . ARG A 1 250 ? 9.658 36.981 -6.400 1.00 66.31 250 ARG A CA 1
ATOM 1923 C C . ARG A 1 250 ? 10.505 37.060 -7.674 1.00 66.31 250 ARG A C 1
ATOM 1925 O O . ARG A 1 250 ? 10.667 38.172 -8.186 1.00 66.31 250 ARG A O 1
ATOM 1932 N N . PRO A 1 251 ? 11.060 35.949 -8.183 1.00 60.97 251 PRO A N 1
ATOM 1933 C CA . PRO A 1 251 ? 11.747 35.982 -9.462 1.00 60.97 251 PRO A CA 1
ATOM 1934 C C . PRO A 1 251 ? 10.743 36.452 -10.517 1.00 60.97 251 PRO A C 1
ATOM 1936 O O . PRO A 1 251 ? 9.706 35.823 -10.728 1.00 60.97 251 PRO A O 1
ATOM 1939 N N . LYS A 1 252 ? 11.023 37.599 -11.146 1.00 65.12 252 LYS A N 1
ATOM 1940 C CA . LYS A 1 252 ? 10.325 38.016 -12.361 1.00 65.12 252 LYS A CA 1
ATOM 1941 C C . LYS A 1 252 ? 10.768 37.047 -13.450 1.00 65.12 252 LYS A C 1
ATOM 1943 O O . LYS A 1 252 ? 11.852 37.193 -14.005 1.00 65.12 252 LYS A O 1
ATOM 1948 N N . VAL A 1 253 ? 9.959 36.024 -13.700 1.00 66.69 253 VAL A N 1
ATOM 1949 C CA . VAL A 1 253 ? 10.095 35.185 -14.891 1.00 66.69 253 VAL A CA 1
ATOM 1950 C C . VAL A 1 253 ? 9.724 36.075 -16.074 1.00 66.69 253 VAL A C 1
ATOM 1952 O O . VAL A 1 253 ? 8.550 36.285 -16.364 1.00 66.69 253 VAL A O 1
ATOM 1955 N N . CYS A 1 254 ? 10.727 36.687 -16.699 1.00 64.38 254 CYS A N 1
ATOM 1956 C CA . CYS A 1 254 ? 10.551 37.385 -17.963 1.00 64.38 254 CYS A CA 1
ATOM 1957 C C . CYS A 1 254 ? 10.389 36.320 -19.048 1.00 64.38 254 CYS A C 1
ATOM 1959 O O . CYS A 1 254 ? 11.367 35.692 -19.450 1.00 64.38 254 CYS A O 1
ATOM 1961 N N . LEU A 1 255 ? 9.153 36.101 -19.497 1.00 69.88 255 LEU A N 1
ATOM 1962 C CA . LEU A 1 255 ? 8.918 35.382 -20.742 1.00 69.88 255 LEU A CA 1
ATOM 1963 C C . LEU A 1 255 ? 9.582 36.169 -21.891 1.00 69.88 255 LEU A C 1
ATOM 1965 O O . LEU A 1 255 ? 9.553 37.406 -21.874 1.00 69.88 255 LEU A O 1
ATOM 1969 N N . PRO A 1 256 ? 10.228 35.492 -22.854 1.00 71.19 256 PRO A N 1
ATOM 1970 C CA . PRO A 1 256 ? 10.862 36.151 -23.988 1.00 71.19 256 PRO A CA 1
ATOM 1971 C C . PRO A 1 256 ? 9.839 37.000 -24.752 1.00 71.19 256 PRO A C 1
ATOM 1973 O O . PRO A 1 256 ? 8.775 36.531 -25.140 1.00 71.19 256 PRO A O 1
ATOM 1976 N N . ARG A 1 257 ? 10.180 38.277 -24.964 1.00 72.50 257 ARG A N 1
ATOM 1977 C CA . ARG A 1 257 ? 9.288 39.336 -25.475 1.00 72.50 257 ARG A CA 1
ATOM 1978 C C . ARG A 1 257 ? 8.765 39.106 -26.904 1.00 72.50 257 ARG A C 1
ATOM 1980 O O . ARG A 1 257 ? 7.896 39.849 -27.335 1.00 72.50 257 ARG A O 1
ATOM 1987 N N . ASN A 1 258 ? 9.284 38.092 -27.601 1.00 66.94 258 ASN A N 1
ATOM 1988 C CA . ASN A 1 258 ? 9.022 37.797 -29.011 1.00 66.94 258 ASN A CA 1
ATOM 1989 C C . ASN A 1 258 ? 8.591 36.338 -29.249 1.00 66.94 258 ASN A C 1
ATOM 1991 O O . ASN A 1 258 ? 8.780 35.829 -30.352 1.00 66.94 258 ASN A O 1
ATOM 1995 N N . ASP A 1 259 ? 8.059 35.635 -28.243 1.00 57.19 259 ASP A N 1
ATOM 1996 C CA . ASP A 1 259 ? 7.469 34.316 -28.496 1.00 57.19 259 ASP A CA 1
ATOM 1997 C C . ASP A 1 259 ? 6.086 34.489 -29.145 1.00 57.19 259 ASP A C 1
ATOM 1999 O O . ASP A 1 259 ? 5.066 34.620 -28.474 1.00 57.19 259 ASP A O 1
ATOM 2003 N N . THR A 1 260 ? 6.075 34.568 -30.476 1.00 57.50 260 THR A N 1
ATOM 2004 C CA . THR A 1 260 ? 4.877 34.594 -31.331 1.00 57.50 260 THR A CA 1
ATOM 2005 C C . THR A 1 260 ? 4.391 33.192 -31.683 1.00 57.50 260 THR A C 1
ATOM 2007 O O . THR A 1 260 ? 3.661 33.017 -32.658 1.00 57.50 260 THR A O 1
ATOM 2010 N N . ARG A 1 261 ? 4.776 32.165 -30.916 1.00 61.53 261 ARG A N 1
ATOM 2011 C CA . ARG A 1 261 ? 4.116 30.866 -31.024 1.00 61.53 261 ARG A CA 1
ATOM 2012 C C . ARG A 1 261 ? 2.671 31.051 -30.594 1.00 61.53 261 ARG A C 1
ATOM 2014 O O . ARG A 1 261 ? 2.361 31.086 -29.407 1.00 61.53 261 ARG A O 1
ATOM 2021 N N . GLU A 1 262 ? 1.803 31.191 -31.587 1.00 49.78 262 GLU A N 1
ATOM 2022 C CA . GLU A 1 262 ? 0.367 31.051 -31.437 1.00 49.78 262 GLU A CA 1
ATOM 2023 C C . GLU A 1 262 ? 0.123 29.691 -30.789 1.00 49.78 262 GLU A C 1
ATOM 2025 O O . GLU A 1 262 ? 0.209 28.635 -31.418 1.00 49.78 262 GLU A O 1
ATOM 2030 N N . VAL A 1 263 ? -0.099 29.708 -29.475 1.00 52.38 263 VAL A N 1
ATOM 2031 C CA . VAL A 1 263 ? -0.630 28.554 -28.774 1.00 52.38 263 VAL A CA 1
ATOM 2032 C C . VAL A 1 263 ? -2.040 28.416 -29.317 1.00 52.38 263 VAL A C 1
ATOM 2034 O O . VAL A 1 263 ? -2.944 29.150 -28.926 1.00 52.38 263 VAL A O 1
ATOM 2037 N N . LEU A 1 264 ? -2.198 27.510 -30.280 1.00 48.22 264 LEU A N 1
ATOM 2038 C CA . LEU A 1 264 ? -3.479 27.094 -30.818 1.00 48.22 264 LEU A CA 1
ATOM 2039 C C . LEU A 1 264 ? -4.219 26.351 -29.693 1.00 48.22 264 LEU A C 1
ATOM 2041 O O . LEU A 1 264 ? -4.301 25.126 -29.675 1.00 48.22 264 LEU A O 1
ATOM 2045 N N . THR A 1 265 ? -4.723 27.080 -28.698 1.00 52.34 265 THR A N 1
ATOM 2046 C CA . THR A 1 265 ? -5.731 26.563 -27.776 1.00 52.34 265 THR A CA 1
ATOM 2047 C C . THR A 1 265 ? -7.018 26.449 -28.574 1.00 52.34 265 THR A C 1
ATOM 2049 O O . THR A 1 265 ? -7.866 27.341 -28.546 1.00 52.34 265 THR A O 1
ATOM 2052 N N . ARG A 1 266 ? -7.151 25.360 -29.338 1.00 46.31 266 ARG A N 1
ATOM 2053 C CA . ARG A 1 266 ? -8.465 24.908 -29.780 1.00 46.31 266 ARG A CA 1
ATOM 2054 C C . ARG A 1 266 ? -9.267 24.633 -28.515 1.00 46.31 266 ARG A C 1
ATOM 2056 O O . ARG A 1 266 ? -8.900 23.790 -27.703 1.00 46.31 266 ARG A O 1
ATOM 2063 N N . VAL A 1 267 ? -10.344 25.393 -28.344 1.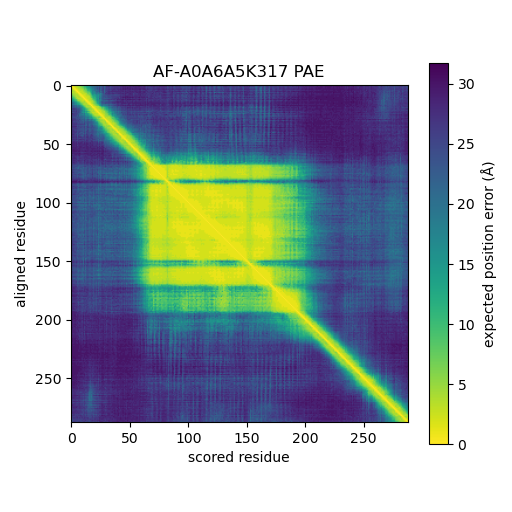00 51.88 267 VAL A N 1
ATOM 2064 C CA . VAL A 1 267 ? -11.284 25.293 -27.216 1.00 51.88 267 VAL A CA 1
ATOM 2065 C C . VAL A 1 267 ? -11.909 23.890 -27.122 1.00 51.88 267 VAL A C 1
ATOM 2067 O O . VAL A 1 267 ? -12.403 23.498 -26.073 1.00 51.88 267 VAL A O 1
ATOM 2070 N N . GLU A 1 268 ? -11.807 23.095 -28.186 1.00 55.97 268 GLU A N 1
ATOM 2071 C CA . GLU A 1 268 ? -12.336 21.735 -28.282 1.00 55.97 268 GLU A CA 1
ATOM 2072 C C . GLU A 1 268 ? -11.471 20.678 -27.560 1.00 55.97 268 GLU A C 1
ATOM 2074 O O . GLU A 1 268 ? -12.003 19.649 -27.155 1.00 55.97 268 GLU A O 1
ATOM 2079 N N . ASP A 1 269 ? -10.187 20.950 -27.280 1.00 49.97 269 ASP A N 1
ATOM 2080 C CA . ASP A 1 269 ? -9.289 19.986 -26.609 1.00 49.97 269 ASP A CA 1
ATOM 2081 C C . ASP A 1 269 ? -9.241 20.145 -25.074 1.00 49.97 269 ASP A C 1
ATOM 2083 O O . ASP A 1 269 ? -8.577 19.376 -24.376 1.00 49.97 269 ASP A O 1
ATOM 2087 N N . VAL A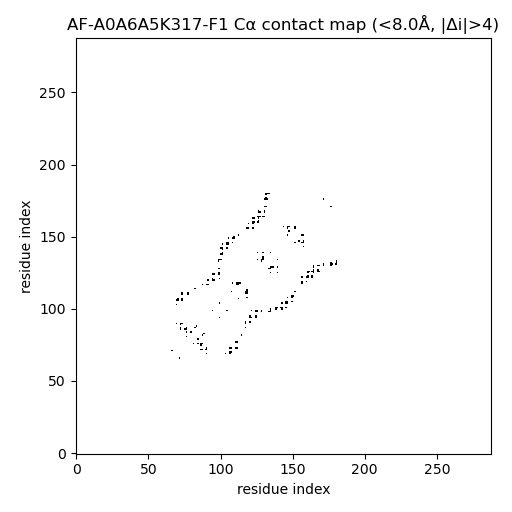 1 270 ? -9.987 21.110 -24.515 1.00 49.88 270 VAL A N 1
ATOM 2088 C CA . VAL A 1 270 ? -10.234 21.232 -23.062 1.00 49.88 270 VAL A CA 1
ATOM 2089 C C . VAL A 1 270 ? -11.616 20.673 -22.704 1.00 49.88 270 VAL A C 1
ATOM 2091 O O . VAL A 1 270 ? -12.242 21.075 -21.726 1.00 49.88 270 VAL A O 1
ATOM 2094 N N . ALA A 1 271 ? -12.084 19.664 -23.439 1.00 49.78 271 ALA A N 1
ATOM 2095 C CA . ALA A 1 271 ? -12.988 18.678 -22.867 1.00 49.78 271 ALA A CA 1
ATOM 2096 C C . ALA A 1 271 ? -12.175 17.777 -21.923 1.00 49.78 271 ALA A C 1
ATOM 2098 O O . ALA A 1 271 ? -11.913 16.604 -22.189 1.00 49.78 271 ALA A O 1
ATOM 2099 N N . VAL A 1 272 ? -11.759 18.340 -20.782 1.00 51.00 272 VAL A N 1
ATOM 2100 C CA . VAL A 1 272 ? -11.554 17.521 -19.592 1.00 51.00 272 VAL A CA 1
ATOM 2101 C C . VAL A 1 272 ? -12.896 16.849 -19.374 1.00 51.00 272 VAL A C 1
ATOM 2103 O O . VAL A 1 272 ? -13.858 17.497 -18.967 1.00 51.00 272 VAL A O 1
ATOM 2106 N N . VAL A 1 273 ? -12.957 15.565 -19.714 1.00 50.09 273 VAL A N 1
ATOM 2107 C CA . VAL A 1 273 ? -13.998 14.641 -19.291 1.00 50.09 273 VAL A CA 1
ATOM 2108 C C . VAL A 1 273 ? -14.013 14.708 -17.766 1.00 50.09 273 VAL A C 1
ATOM 2110 O O . VAL A 1 273 ? -13.287 13.995 -17.075 1.00 50.09 273 VAL A O 1
ATOM 2113 N N . ARG A 1 274 ? -14.781 15.659 -17.231 1.00 47.59 274 ARG A N 1
ATOM 2114 C CA . ARG A 1 274 ? -15.354 15.540 -15.906 1.00 47.59 274 ARG A CA 1
ATOM 2115 C C . ARG A 1 274 ? -16.341 14.405 -16.037 1.00 47.59 274 ARG A C 1
ATOM 2117 O O . ARG A 1 274 ? -17.404 14.542 -16.632 1.00 47.59 274 ARG A O 1
ATOM 2124 N N . ASP A 1 275 ? -15.898 13.247 -15.585 1.00 4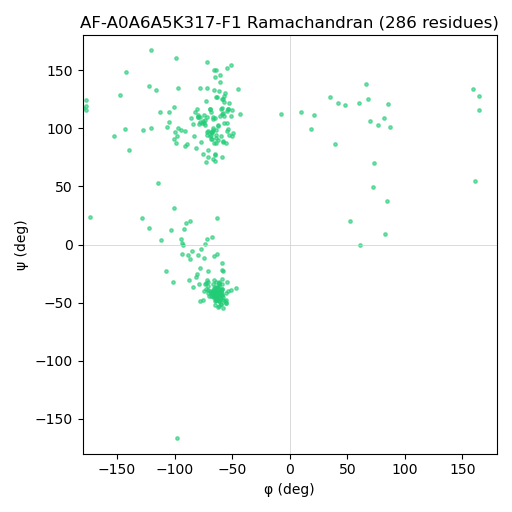6.56 275 ASP A N 1
ATOM 2125 C CA . ASP A 1 275 ? -16.733 12.073 -15.458 1.00 46.56 275 ASP A CA 1
ATOM 2126 C C . ASP A 1 275 ? -17.704 12.328 -14.291 1.00 46.56 275 ASP A C 1
ATOM 2128 O O . ASP A 1 275 ? -17.533 11.830 -13.181 1.00 46.56 275 ASP A O 1
ATOM 2132 N N . ASP A 1 276 ? -18.720 13.164 -14.533 1.00 48.31 276 ASP A N 1
ATOM 2133 C CA . ASP A 1 276 ? -19.803 13.482 -13.586 1.00 48.31 276 ASP A CA 1
ATOM 2134 C C . ASP A 1 276 ? -20.713 12.257 -13.322 1.00 48.31 276 ASP A C 1
ATOM 2136 O O . ASP A 1 276 ? -21.724 12.342 -12.626 1.00 48.31 276 ASP A O 1
ATOM 2140 N N . ARG A 1 277 ? -20.358 11.074 -13.845 1.00 49.56 277 ARG A N 1
ATOM 2141 C CA . ARG A 1 277 ? -21.062 9.810 -13.594 1.00 49.56 277 ARG A CA 1
ATOM 2142 C C . ARG A 1 277 ? -20.720 9.142 -12.264 1.00 49.56 277 ARG A C 1
ATOM 2144 O O . ARG A 1 277 ? -21.417 8.202 -11.892 1.00 49.56 277 ARG A O 1
ATOM 2151 N N . LEU A 1 278 ? -19.715 9.613 -11.524 1.00 52.66 278 LEU A N 1
ATOM 2152 C CA . LEU A 1 278 ? -19.363 9.020 -10.226 1.00 52.66 278 LEU A CA 1
ATOM 2153 C C . LEU A 1 278 ? -20.120 9.603 -9.019 1.00 52.66 278 LEU A C 1
ATOM 2155 O O . LEU A 1 278 ? -20.069 8.998 -7.952 1.00 52.66 278 LEU A O 1
ATOM 2159 N N . GLU A 1 279 ? -20.885 10.693 -9.158 1.00 49.12 279 GLU A N 1
ATOM 2160 C CA . GLU A 1 279 ? -21.659 11.246 -8.026 1.00 49.12 279 GLU A CA 1
ATOM 2161 C C . GLU A 1 279 ? -23.116 10.755 -7.926 1.00 49.12 279 GLU A C 1
ATOM 2163 O O . GLU A 1 279 ? -23.760 10.969 -6.900 1.00 49.12 279 GLU A O 1
ATOM 2168 N N . GLN A 1 280 ? -23.655 10.025 -8.911 1.00 47.88 280 GLN A N 1
ATOM 2169 C CA . GLN A 1 280 ? -25.054 9.558 -8.845 1.00 47.88 280 GLN A CA 1
ATOM 2170 C C . GLN A 1 280 ? -25.277 8.248 -8.070 1.00 47.88 280 GLN A C 1
ATOM 2172 O O . GLN A 1 280 ? -26.426 7.887 -7.828 1.00 47.88 280 GLN A O 1
ATOM 2177 N N . HIS A 1 281 ? -24.227 7.560 -7.610 1.00 49.34 281 HIS A N 1
ATOM 2178 C CA . HIS A 1 281 ? -24.369 6.284 -6.889 1.00 49.34 281 HIS A CA 1
ATOM 2179 C C . HIS A 1 281 ? -24.432 6.390 -5.351 1.00 49.34 281 HIS A C 1
ATOM 2181 O O . HIS A 1 281 ? -24.589 5.368 -4.688 1.00 49.34 281 HIS A O 1
ATOM 2187 N N . TYR A 1 282 ? -24.384 7.594 -4.763 1.00 48.16 282 TYR A N 1
ATOM 2188 C CA . TYR A 1 282 ? -24.531 7.783 -3.303 1.00 48.16 282 TYR A CA 1
ATOM 2189 C C . TYR A 1 282 ? -25.956 8.099 -2.829 1.00 48.16 282 TYR A C 1
ATOM 2191 O O . TYR A 1 282 ? -26.191 8.314 -1.638 1.00 48.16 282 TYR A O 1
ATOM 2199 N N . LEU A 1 283 ? -26.934 8.088 -3.729 1.00 55.47 283 LEU A N 1
ATOM 2200 C CA . LEU A 1 283 ? -28.343 8.160 -3.370 1.00 55.47 283 LEU A CA 1
ATOM 2201 C C . LEU A 1 283 ? -28.938 6.774 -3.595 1.00 55.47 283 LEU A C 1
ATOM 2203 O O . LEU A 1 283 ? -29.171 6.431 -4.741 1.00 55.47 283 LEU A O 1
ATOM 2207 N N . TRP A 1 284 ? -29.110 6.000 -2.516 1.00 43.69 284 TRP A N 1
ATOM 2208 C CA . TRP A 1 284 ? -30.082 4.917 -2.221 1.00 43.69 284 TRP A CA 1
ATOM 2209 C C . TRP A 1 284 ? -29.506 4.159 -0.996 1.00 43.69 284 TRP A C 1
ATOM 2211 O O . TRP A 1 284 ? -28.340 3.797 -1.003 1.00 43.69 284 TRP A O 1
ATOM 2221 N N . ALA A 1 285 ? -30.177 3.906 0.128 1.00 45.44 285 ALA A N 1
ATOM 2222 C CA . ALA A 1 285 ? -31.564 4.072 0.521 1.00 45.44 285 ALA A CA 1
ATOM 2223 C C . ALA A 1 285 ? -31.628 4.395 2.030 1.00 45.44 285 ALA A C 1
ATOM 2225 O O . ALA A 1 285 ? -31.077 3.673 2.857 1.00 45.44 285 ALA A O 1
ATOM 2226 N N . LYS A 1 286 ? -32.345 5.463 2.401 1.00 46.88 286 LYS A N 1
ATOM 2227 C CA . LYS A 1 286 ? -33.020 5.528 3.702 1.00 46.88 286 LYS A CA 1
ATOM 2228 C C . LYS A 1 286 ? -34.423 4.978 3.484 1.00 46.88 286 LYS A C 1
ATOM 2230 O O . LYS A 1 286 ? -35.295 5.704 3.014 1.00 46.88 286 LYS A O 1
ATOM 2235 N N . THR A 1 287 ? -34.632 3.712 3.804 1.00 54.97 287 THR A N 1
ATOM 2236 C CA . THR A 1 287 ? -35.970 3.186 4.086 1.00 54.97 287 THR A CA 1
ATOM 2237 C C . THR A 1 287 ? -36.173 3.181 5.596 1.00 54.97 287 THR A C 1
ATOM 2239 O O . THR A 1 287 ? -35.246 2.867 6.341 1.00 54.97 287 THR A O 1
ATOM 2242 N N . LYS A 1 288 ? -37.354 3.652 6.005 1.00 48.84 288 LYS A N 1
ATOM 2243 C CA . LYS A 1 288 ? -37.847 3.675 7.385 1.00 48.84 288 LYS A CA 1
ATOM 2244 C C . LYS A 1 288 ? -37.998 2.270 7.949 1.00 48.84 288 LYS A C 1
ATOM 2246 O O . LYS A 1 288 ? -38.310 1.368 7.142 1.00 48.84 288 LYS A O 1
#

pLDDT: mean 70.1, std 20.08, range [39.12, 98.12]

Mean predicted aligned error: 19.76 Å

Sequence (288 aa):
MSTLVSQMASLKLSKVNDGVSGIFDLTTPCSTRPSSPVSETSSLEIESDTESEQVANAEAPIQIPQLTLLQTLVNAIVLAGKTRSPQETRLLNYLHLTPATPTDVQSIIPTLSHYPAVTDKLATNIAYYHACGAIPNASLDQILQHILAAGDAQQCLYESTKARLSYYCRRVPQHQRVKDMRRLEKQAEHRRQTMPAHLKERPGHKARPKDRMEVADSKASQPPSAESSLGGHFSRTRLHNGPGLSDRKRPKVCLPRNDTREVLTRVEDVAVVRDDRLEQHYLWAKTK

Radius of gyration: 35.0 Å; Cα contacts (8 Å, |Δi|>4): 124; chains: 1; bounding box: 84×86×109 Å

Foldseek 3Di:
DDDDDDDDDDDDDDDDDDDDPPPDDPPDDPDDDDDDDDDDPPPPPPPPPPPDPPPDPPPDPPPPPPCPPLLVLLVVVLVVVDDDDVSVVVLLVCLVQDQDFLVSLLRCCLRPVVPCSNLLSNLLRNLQCVLLVNQPPVRSVSSLVSLVVSCSVVCPSNVSSVVSNVVSNVVQPPVNSVVVVVVSVVVVVVVVVPPDPVPPDPPDPDDDDDDDDDDDDDDDDDDDDDDDDPDDDDPPPPPPPDPDPPDPPPPPPDDPPPPPPPPPPPVVVPPPPPVPVVPPPPDDDDDD

Solvent-accessible surface area (backbone atoms only — not comparable to full-atom values): 19683 Å² total; per-residue (Å²): 139,82,84,82,81,82,80,81,81,81,80,81,82,77,84,79,82,85,87,79,91,74,84,75,82,86,79,74,79,81,77,82,79,91,74,82,82,81,88,80,85,80,81,74,83,75,82,71,86,72,76,86,76,85,73,73,88,70,78,69,75,84,73,74,77,73,76,46,75,63,54,56,39,52,52,51,37,62,73,62,74,48,93,82,39,76,46,46,55,52,49,52,49,46,42,70,75,46,76,72,46,50,70,54,49,64,62,41,46,76,75,40,63,88,37,64,72,57,44,51,42,46,26,51,26,49,14,48,29,35,45,42,61,78,40,50,70,75,54,47,52,51,36,53,49,46,48,62,68,60,57,51,88,78,42,56,60,55,53,50,24,52,55,36,33,58,48,32,54,70,69,48,52,73,72,52,22,58,54,51,46,54,51,52,51,51,50,53,49,51,51,65,69,65,52,72,75,79,79,66,67,82,79,73,83,73,81,75,87,79,78,87,78,90,82,82,89,81,83,89,84,86,88,86,80,85,83,89,80,93,82,78,85,79,82,75,78,78,75,77,77,73,89,78,85,80,74,86,72,72,80,80,80,76,71,71,96,78,74,77,75,76,75,81,75,56,78,76,78,69,66,71,79,72,71,74,76,74,71,68,76,81,73,81,81,93,75,134